Protein AF-X0W7V1-F1 (afdb_monomer)

Nearest PDB structures (foldseek):
  3eby-assembly1_A  TM=4.856E-01  e=2.660E+00  Novosphingobium aromaticivorans DSM 12444
  7q05-assembly1_A  TM=5.859E-01  e=5.271E+00  Comamonas sp.
  5zbe-assembly1_A  TM=2.597E-01  e=1.746E+00  Microcystis aeruginosa FACHB-905 = DIANCHI905
  6p7l-assembly1_D  TM=3.327E-01  e=5.271E+00  Streptomyces sp. CM020
  2qux-assembly5_M  TM=3.040E-01  e=5.001E+00  Pseudomonas phage PP7

Secondary structure (DSSP, 8-state):
-HHHHHHHHHTTEEEES--TTEEEEEEEETTEEEEEEEESS-EEEEEEE---HHHHTT--SS----TTPPP--S---TT-EEEEEETTTTEEEEEEHHHHHH-EEEEE-TTEEEEEEEEPPPSEEEEE-SSEEEEEETTEEEEEEE-S-BPPSTTS-GGG-B-SEEEEEB-TTS-B---BS-SS-TT-BSB--PPSSEEETTEEE-SS-GGGTSEEEEEEEEEEEE-BSS--EEEEEEEEEES--TTS-EEEEEEEEEEE-

Structure (mmCIF, N/CA/C/O backbone):
data_AF-X0W7V1-F1
#
_entry.id   AF-X0W7V1-F1
#
loop_
_atom_site.group_PDB
_atom_site.id
_atom_site.type_symbol
_atom_site.label_atom_id
_atom_site.label_alt_id
_atom_site.label_comp_id
_atom_site.label_asym_id
_atom_site.label_entity_id
_atom_site.label_seq_id
_atom_site.pdbx_PDB_ins_code
_atom_site.Cartn_x
_atom_site.Cartn_y
_atom_site.Cartn_z
_atom_site.occupancy
_atom_site.B_iso_or_equiv
_atom_site.auth_seq_id
_atom_site.auth_comp_id
_atom_site.auth_asym_id
_atom_site.auth_atom_id
_atom_site.pdbx_PDB_model_num
ATOM 1 N N . THR A 1 1 ? -15.758 -23.837 15.122 1.00 75.94 1 THR A N 1
ATOM 2 C CA . THR A 1 1 ? -16.402 -22.965 14.111 1.00 75.94 1 THR A CA 1
ATOM 3 C C . THR A 1 1 ? -16.959 -21.674 14.701 1.00 75.94 1 THR A C 1
ATOM 5 O O . THR A 1 1 ? -16.535 -20.612 14.265 1.00 75.94 1 THR A O 1
ATOM 8 N N . THR A 1 2 ? -17.810 -21.720 15.736 1.00 86.62 2 THR A N 1
ATOM 9 C CA . THR A 1 2 ? -18.456 -20.527 16.335 1.00 86.62 2 THR A CA 1
ATOM 10 C C . THR A 1 2 ? -17.482 -19.458 16.831 1.00 86.62 2 THR A C 1
ATOM 12 O O . THR A 1 2 ? -17.639 -18.294 16.484 1.00 86.62 2 THR A O 1
ATOM 15 N N . ILE A 1 3 ? -16.424 -19.834 17.562 1.00 85.38 3 ILE A N 1
ATOM 16 C CA . ILE A 1 3 ? -15.425 -18.870 18.067 1.00 85.38 3 ILE A CA 1
ATOM 17 C C . ILE A 1 3 ? -14.798 -18.070 16.916 1.00 85.38 3 ILE A C 1
ATOM 19 O O . ILE A 1 3 ? -14.654 -16.855 17.007 1.00 85.38 3 ILE A O 1
ATOM 23 N N . MET A 1 4 ? -14.473 -18.735 15.805 1.00 85.62 4 MET A N 1
ATOM 24 C CA . MET A 1 4 ? -13.833 -18.094 14.654 1.00 85.62 4 MET A CA 1
ATOM 25 C C . MET A 1 4 ? -14.789 -17.170 13.908 1.00 85.62 4 MET A C 1
ATOM 27 O O . MET A 1 4 ? -14.389 -16.091 13.480 1.00 85.62 4 MET A O 1
ATOM 31 N N . TYR A 1 5 ? -16.064 -17.552 13.826 1.00 88.06 5 TYR A N 1
ATOM 32 C CA . TYR A 1 5 ? -17.112 -16.683 13.305 1.00 88.06 5 TYR A CA 1
ATOM 33 C C . TYR A 1 5 ? -17.293 -15.432 14.175 1.00 88.06 5 TYR A C 1
ATOM 35 O O . TYR A 1 5 ? -17.316 -14.324 13.644 1.00 88.06 5 TYR A O 1
ATOM 43 N N . CYS A 1 6 ? -17.336 -15.579 15.503 1.00 89.00 6 CYS A N 1
ATOM 44 C CA . CYS A 1 6 ? -17.421 -14.441 16.419 1.00 89.00 6 CYS A CA 1
ATOM 45 C C . CYS A 1 6 ? -16.217 -13.504 16.259 1.00 89.00 6 CYS A C 1
ATOM 47 O O . CYS A 1 6 ? -16.402 -12.307 16.064 1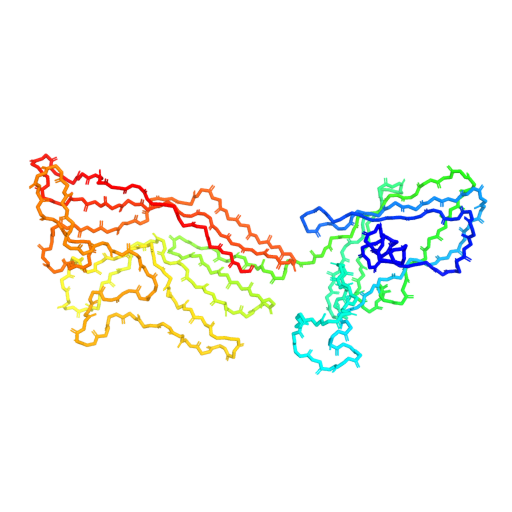.00 89.00 6 CYS A O 1
ATOM 49 N N . LEU A 1 7 ? -14.992 -14.040 16.243 1.00 88.00 7 LEU A N 1
ATOM 50 C CA . LEU A 1 7 ? -13.778 -13.242 16.032 1.00 88.00 7 LEU A CA 1
ATOM 51 C C . LEU A 1 7 ? -13.764 -12.539 14.669 1.00 88.00 7 LEU A C 1
ATOM 53 O O . LEU A 1 7 ? -13.326 -11.394 14.561 1.00 88.00 7 LEU A O 1
ATOM 57 N N . TRP A 1 8 ? -14.275 -13.195 13.625 1.00 89.44 8 TRP A N 1
ATOM 58 C CA . TRP A 1 8 ? -14.434 -12.579 12.311 1.00 89.44 8 TRP A CA 1
ATOM 59 C C . TRP A 1 8 ? -15.429 -11.414 12.331 1.00 89.44 8 TRP A C 1
ATOM 61 O O . TRP A 1 8 ? -15.158 -10.385 11.712 1.00 89.44 8 TRP A O 1
ATOM 71 N N . LYS A 1 9 ? -16.550 -11.552 13.050 1.00 94.75 9 LYS A N 1
ATOM 72 C CA . LYS A 1 9 ? -17.590 -10.516 13.171 1.00 94.75 9 LYS A CA 1
ATOM 73 C C . LYS A 1 9 ? -17.211 -9.363 14.094 1.00 94.75 9 LYS A C 1
ATOM 75 O O . LYS A 1 9 ? -17.794 -8.292 13.965 1.00 94.75 9 LYS A O 1
ATOM 80 N N . THR A 1 10 ? -16.236 -9.543 14.980 1.00 94.62 10 THR A N 1
ATOM 81 C CA . THR A 1 10 ? -15.731 -8.466 15.843 1.00 94.62 10 THR A CA 1
ATOM 82 C C . THR A 1 10 ? -14.423 -7.859 15.342 1.00 94.62 10 THR A C 1
ATOM 84 O O . THR A 1 10 ? -14.026 -6.802 15.817 1.00 94.62 10 THR A O 1
ATOM 87 N N . LYS A 1 11 ? -13.740 -8.482 14.373 1.00 94.44 11 LYS A N 1
ATOM 88 C CA . LYS A 1 11 ? -12.510 -7.959 13.751 1.00 94.44 11 LYS A CA 1
ATOM 89 C C . LYS A 1 11 ? -11.434 -7.543 14.760 1.00 94.44 11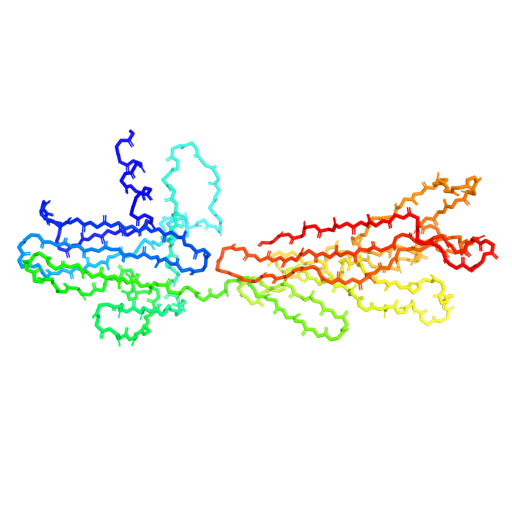 LYS A C 1
ATOM 91 O O . LYS A 1 11 ? -10.725 -6.577 14.530 1.00 94.44 11 LYS A O 1
ATOM 96 N N . GLY A 1 12 ? -11.274 -8.284 15.855 1.00 93.06 12 GLY A N 1
ATOM 97 C CA . GLY A 1 12 ? -10.253 -7.968 16.862 1.00 93.06 12 GLY A CA 1
ATOM 98 C C . GLY A 1 12 ? -10.693 -6.933 17.899 1.00 93.06 12 GLY A C 1
ATOM 99 O O . GLY A 1 12 ? -9.848 -6.318 18.539 1.00 93.06 12 GLY A O 1
ATOM 100 N N . ILE A 1 13 ? -11.999 -6.741 18.107 1.00 96.19 13 ILE A N 1
ATOM 101 C CA . ILE A 1 13 ? -12.505 -6.044 19.298 1.00 96.19 13 ILE A CA 1
ATOM 102 C C . ILE A 1 13 ? -13.188 -7.013 20.265 1.00 96.19 13 ILE A C 1
ATOM 104 O O . ILE A 1 13 ? -13.744 -8.043 19.874 1.00 96.19 13 ILE A O 1
ATOM 108 N N . SER A 1 14 ? -13.170 -6.654 21.543 1.00 96.00 14 SER A N 1
ATOM 109 C CA . SER A 1 14 ? -13.919 -7.312 22.615 1.00 96.00 14 SER A CA 1
ATOM 110 C C . SER A 1 14 ? -14.508 -6.272 23.567 1.00 96.00 14 SER A C 1
ATOM 112 O O . SER A 1 14 ? -14.119 -5.106 23.521 1.00 96.00 14 SER A O 1
ATOM 114 N N . ILE A 1 15 ? -15.441 -6.676 24.431 1.00 97.19 15 ILE A N 1
ATOM 115 C CA . ILE A 1 15 ? -16.058 -5.780 25.418 1.00 97.19 15 ILE A CA 1
ATOM 116 C C . ILE A 1 15 ? -15.866 -6.265 26.857 1.00 97.19 15 ILE A C 1
ATOM 118 O O . ILE A 1 15 ? -15.765 -7.473 27.117 1.00 97.19 15 ILE A O 1
ATOM 122 N N . ARG A 1 16 ? -15.829 -5.319 27.804 1.00 97.12 16 ARG A N 1
ATOM 123 C CA . ARG A 1 16 ? -15.765 -5.582 29.253 1.00 97.12 16 ARG A CA 1
ATOM 124 C C . ARG A 1 16 ? -16.585 -4.555 30.064 1.00 97.12 16 ARG A C 1
ATOM 126 O O . ARG A 1 16 ? -16.354 -3.366 29.872 1.00 97.12 16 ARG A O 1
ATOM 133 N N . PRO A 1 17 ? -17.467 -4.969 30.998 1.00 96.81 17 PRO A N 1
ATOM 134 C CA . PRO A 1 17 ? -17.895 -6.348 31.226 1.00 96.81 17 PRO A CA 1
ATOM 135 C C . PRO A 1 17 ? -18.707 -6.867 30.033 1.00 96.81 17 PRO A C 1
ATOM 137 O O . PRO A 1 17 ? -19.407 -6.101 29.370 1.00 96.81 17 PRO A O 1
ATOM 140 N N . TRP A 1 18 ? -18.590 -8.165 29.750 1.00 93.94 18 TRP A N 1
ATOM 141 C CA . TRP A 1 18 ? -19.502 -8.814 28.812 1.00 93.94 18 TRP A CA 1
ATOM 142 C C . TRP A 1 18 ? -2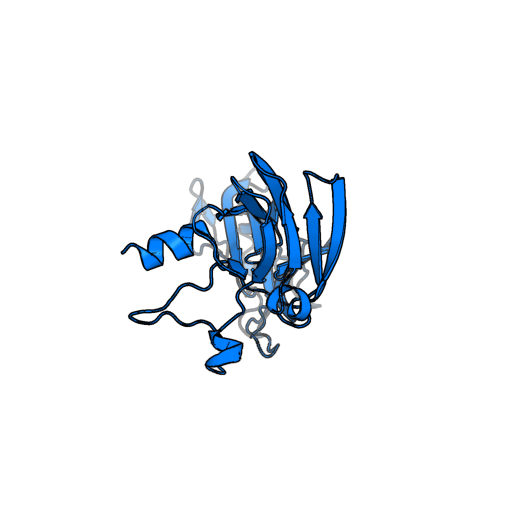0.872 -8.969 29.477 1.00 93.94 18 TRP A C 1
ATOM 144 O O . TRP A 1 18 ? -20.946 -9.248 30.674 1.00 93.94 18 TRP A O 1
ATOM 154 N N . ARG A 1 19 ? -21.939 -8.769 28.706 1.00 95.94 19 ARG A N 1
ATOM 155 C CA . ARG A 1 19 ? -23.322 -8.965 29.141 1.00 95.94 19 ARG A CA 1
ATOM 156 C C . ARG A 1 19 ? -24.132 -9.455 27.943 1.00 95.94 19 ARG A C 1
ATOM 158 O O . ARG A 1 19 ? -23.874 -9.014 26.826 1.00 95.94 19 ARG A O 1
ATOM 165 N N . GLU A 1 20 ? -25.070 -10.363 28.181 1.00 95.94 20 GLU A N 1
ATOM 166 C CA . GLU A 1 20 ? -25.815 -11.079 27.132 1.00 95.94 20 GLU A CA 1
ATOM 167 C C . GLU A 1 20 ? -26.617 -10.168 26.189 1.00 95.94 20 GLU A C 1
ATOM 169 O O . GLU A 1 20 ? -26.732 -10.466 25.007 1.00 95.94 20 GLU A O 1
ATOM 174 N N . ASP A 1 21 ? -27.109 -9.032 26.689 1.00 96.31 21 ASP A N 1
ATOM 175 C CA . ASP A 1 21 ? -27.902 -8.058 25.933 1.00 96.31 21 ASP A CA 1
ATOM 176 C C . ASP A 1 21 ? -27.047 -7.003 25.219 1.00 96.31 21 ASP A C 1
ATOM 178 O O . ASP A 1 21 ? -27.596 -6.036 24.703 1.00 96.31 21 ASP A O 1
ATOM 182 N N . VAL A 1 22 ? -25.713 -7.130 25.220 1.00 96.94 22 VAL A N 1
ATOM 183 C CA . VAL A 1 22 ? -24.819 -6.205 24.506 1.00 96.94 22 VAL A CA 1
ATOM 184 C C . VAL A 1 22 ? -24.363 -6.848 23.205 1.00 96.94 22 VAL A C 1
ATOM 186 O O . VAL A 1 22 ? -23.517 -7.746 23.190 1.00 96.94 22 VAL A O 1
ATOM 189 N N . ILE A 1 23 ? -24.891 -6.342 22.095 1.00 96.50 23 ILE A N 1
ATOM 190 C CA . ILE A 1 23 ? -24.562 -6.804 20.749 1.00 96.50 23 ILE A CA 1
ATOM 191 C C . ILE A 1 23 ? -23.543 -5.844 20.153 1.00 96.50 23 ILE A C 1
ATOM 193 O O . ILE A 1 23 ? -23.721 -4.627 20.173 1.00 96.50 23 ILE A O 1
ATOM 197 N N . PHE A 1 24 ? -22.456 -6.387 19.612 1.00 97.06 24 PHE A N 1
ATOM 198 C CA . PHE A 1 24 ? -21.414 -5.595 18.976 1.00 97.06 24 PHE A CA 1
ATOM 199 C C . PHE A 1 24 ? -20.792 -6.336 17.801 1.00 97.06 24 PHE A C 1
ATOM 201 O O . PHE A 1 24 ? -20.774 -7.566 17.743 1.00 97.06 24 PHE A O 1
ATOM 208 N N . GLY A 1 25 ? -20.244 -5.571 16.870 1.00 97.50 25 GLY A N 1
ATOM 209 C CA . GLY A 1 25 ? -19.544 -6.104 15.716 1.00 97.50 25 GLY A CA 1
ATOM 210 C C . GLY A 1 25 ? -18.730 -5.030 15.020 1.00 97.50 25 GLY A C 1
ATOM 211 O O . GLY A 1 25 ? -18.855 -3.837 15.308 1.00 97.50 25 GLY A O 1
ATOM 212 N N . ALA A 1 26 ? -17.880 -5.463 14.099 1.00 97.44 26 ALA A N 1
ATOM 213 C CA . ALA A 1 26 ? -17.067 -4.561 13.315 1.00 97.44 26 ALA A CA 1
ATOM 214 C C . ALA A 1 26 ? -16.829 -5.070 11.894 1.00 97.44 26 ALA A C 1
ATOM 216 O O . ALA A 1 26 ? -16.821 -6.270 11.614 1.00 97.44 26 ALA A O 1
ATOM 217 N N . VAL A 1 27 ? -16.596 -4.129 10.985 1.00 95.56 27 VAL A N 1
ATOM 218 C CA . VAL A 1 27 ? -16.194 -4.392 9.606 1.00 95.56 27 VAL A CA 1
ATOM 219 C C . VAL A 1 27 ? -15.050 -3.462 9.227 1.00 95.56 27 VAL A C 1
ATOM 221 O O . VAL A 1 27 ? -15.081 -2.267 9.511 1.00 95.56 27 VAL A O 1
ATOM 224 N N . GLN A 1 28 ? -14.031 -4.016 8.578 1.00 89.62 28 GLN A N 1
ATOM 225 C CA . GLN A 1 28 ? -12.941 -3.230 8.014 1.00 89.62 28 GLN A CA 1
ATOM 226 C C . GLN A 1 28 ? -13.341 -2.776 6.609 1.00 89.62 28 GLN A C 1
ATOM 228 O O . GLN A 1 28 ? -13.654 -3.616 5.765 1.00 89.62 28 GLN A O 1
ATOM 233 N N . GLN A 1 29 ? -13.304 -1.470 6.345 1.00 85.75 29 GLN A N 1
ATOM 234 C CA . GLN A 1 29 ? -13.424 -0.919 4.997 1.00 85.75 29 GLN A CA 1
ATOM 235 C C . GLN A 1 29 ? -12.235 -0.000 4.725 1.00 85.75 29 GLN A C 1
ATOM 237 O O . GLN A 1 29 ? -12.141 1.083 5.297 1.00 85.75 29 GLN A O 1
ATOM 242 N N . GLY A 1 30 ? -11.330 -0.437 3.846 1.00 77.25 30 GLY A N 1
ATOM 243 C CA . GLY A 1 30 ? -10.097 0.298 3.572 1.00 77.25 30 GLY A CA 1
ATOM 244 C C . GLY A 1 30 ? -9.281 0.500 4.849 1.00 77.25 30 GLY A C 1
ATOM 245 O O . GLY A 1 30 ? -8.915 -0.468 5.516 1.00 77.25 30 GLY A O 1
ATOM 246 N N . ASP A 1 31 ? -9.031 1.756 5.201 1.00 75.69 31 ASP A N 1
ATOM 247 C CA . ASP A 1 31 ? -8.262 2.173 6.375 1.00 75.69 31 ASP A CA 1
ATOM 248 C C . ASP A 1 31 ? -9.079 2.324 7.668 1.00 75.69 31 ASP A C 1
ATOM 250 O O . ASP A 1 31 ? -8.524 2.585 8.739 1.00 75.69 31 ASP A O 1
ATOM 254 N N . THR A 1 32 ? -10.393 2.139 7.571 1.00 89.12 32 THR A N 1
ATOM 255 C CA . THR A 1 32 ? -11.330 2.456 8.638 1.00 89.12 32 THR A CA 1
ATOM 256 C C . THR A 1 32 ? -11.973 1.184 9.178 1.00 89.12 32 THR A C 1
ATOM 258 O O . THR A 1 32 ? -12.656 0.454 8.452 1.00 89.12 32 THR A O 1
ATOM 261 N N . LEU A 1 33 ? -11.803 0.937 10.477 1.00 94.94 33 LEU A N 1
ATOM 262 C CA . LEU A 1 33 ? -12.593 -0.061 11.190 1.00 94.94 33 LEU A CA 1
ATOM 263 C C . LEU A 1 33 ? -13.910 0.583 11.626 1.00 94.94 33 LEU A C 1
ATOM 265 O O . LEU A 1 33 ? -13.921 1.510 12.437 1.00 94.94 33 LEU A O 1
ATOM 269 N N . LYS A 1 34 ? -15.023 0.090 11.089 1.00 97.44 34 LYS A N 1
ATOM 270 C CA . LYS A 1 34 ? -16.369 0.513 11.479 1.00 97.44 34 LYS A CA 1
ATOM 271 C C . LYS A 1 34 ? -16.881 -0.412 12.564 1.00 97.44 34 LYS A C 1
ATOM 273 O O . LYS A 1 34 ? -16.861 -1.624 12.375 1.00 97.44 34 LYS A O 1
ATOM 278 N N . ILE A 1 35 ? -17.353 0.152 13.664 1.00 98.12 35 ILE A N 1
ATOM 279 C CA . ILE A 1 35 ? -17.837 -0.580 14.831 1.00 98.12 35 ILE A CA 1
ATOM 280 C C . ILE A 1 35 ? -19.282 -0.166 15.092 1.00 98.12 35 ILE A C 1
ATOM 282 O O . ILE A 1 35 ? -19.601 1.024 15.062 1.00 98.12 35 ILE A O 1
ATOM 286 N N . ALA A 1 36 ? -20.130 -1.145 15.382 1.00 97.69 36 ALA A N 1
ATOM 287 C CA . ALA A 1 36 ? -21.462 -0.930 15.929 1.00 97.69 36 ALA A CA 1
ATOM 288 C C . ALA A 1 36 ? -21.566 -1.651 17.274 1.00 97.69 36 ALA A C 1
ATOM 290 O O . ALA A 1 36 ? -21.075 -2.775 17.419 1.00 97.69 36 ALA A O 1
ATOM 291 N N . ILE A 1 37 ? -22.179 -0.995 18.255 1.00 97.75 37 ILE A N 1
ATOM 292 C CA . ILE A 1 37 ? -22.493 -1.581 19.558 1.00 97.75 37 ILE A CA 1
ATOM 293 C C . ILE A 1 37 ? -23.840 -1.054 20.049 1.00 97.75 37 ILE A C 1
ATOM 295 O O . ILE A 1 37 ? -24.098 0.147 19.979 1.00 97.75 37 ILE A O 1
ATOM 299 N N . ALA A 1 38 ? -24.684 -1.943 20.554 1.00 97.50 38 ALA A N 1
ATOM 300 C CA . ALA A 1 38 ? -25.996 -1.628 21.102 1.00 97.50 38 ALA A CA 1
ATOM 301 C C . ALA A 1 38 ? -26.273 -2.480 22.345 1.00 97.50 38 ALA A C 1
ATOM 303 O O . ALA A 1 38 ? -25.621 -3.508 22.557 1.00 97.50 38 ALA A O 1
ATOM 304 N N . ALA A 1 39 ? -27.219 -2.040 23.174 1.00 97.19 39 ALA A N 1
ATOM 305 C CA . ALA A 1 39 ? -27.663 -2.805 24.331 1.00 97.19 39 ALA A CA 1
ATOM 306 C C . ALA A 1 39 ? -29.151 -2.598 24.632 1.00 97.19 39 ALA A C 1
ATOM 308 O O . ALA A 1 39 ? -29.641 -1.468 24.569 1.00 97.19 39 ALA A O 1
ATOM 309 N N . ASP A 1 40 ? -29.849 -3.662 25.034 1.00 97.12 40 ASP A N 1
ATOM 310 C CA . ASP A 1 40 ? -31.271 -3.573 25.403 1.00 97.12 40 ASP A CA 1
ATOM 311 C C . ASP A 1 40 ? -31.468 -2.863 26.745 1.00 97.12 40 ASP A C 1
ATOM 313 O O . ASP A 1 40 ? -32.453 -2.157 26.950 1.00 97.12 40 ASP A O 1
ATOM 317 N N . ARG A 1 41 ? -30.508 -2.999 27.668 1.00 96.81 41 ARG A N 1
ATOM 318 C CA . ARG A 1 41 ? -30.495 -2.306 28.965 1.00 96.81 41 ARG A CA 1
ATOM 319 C C . ARG A 1 41 ? -29.350 -1.305 29.028 1.00 96.81 41 ARG A C 1
ATOM 321 O O . ARG A 1 41 ? -28.334 -1.456 28.350 1.00 96.81 41 ARG A O 1
ATOM 328 N N . LYS A 1 42 ? -29.436 -0.338 29.951 1.00 97.50 42 LYS A N 1
ATOM 329 C CA . LYS A 1 42 ? -28.341 0.609 30.220 1.00 97.50 42 LYS A CA 1
ATOM 330 C C . LYS A 1 42 ? -27.027 -0.147 30.428 1.00 97.50 42 LYS A C 1
ATOM 332 O O . LYS A 1 42 ? -26.970 -1.068 31.246 1.00 97.50 42 LYS A O 1
ATOM 337 N N . TRP A 1 43 ? -25.980 0.223 29.700 1.00 97.81 43 TRP A N 1
ATOM 338 C CA . TRP A 1 43 ? -24.671 -0.422 29.793 1.00 97.81 43 TRP A CA 1
ATOM 339 C C . TRP A 1 43 ? -23.564 0.618 29.881 1.00 97.81 43 TRP A C 1
ATOM 341 O O . TRP A 1 43 ? -23.578 1.619 29.171 1.00 97.81 43 TRP A O 1
ATOM 351 N N . LYS A 1 44 ? -22.591 0.361 30.752 1.00 97.81 44 LYS A N 1
ATOM 352 C CA . LYS A 1 44 ? -21.344 1.113 30.836 1.00 97.81 44 LYS A CA 1
ATOM 353 C C . LYS A 1 44 ? -20.206 0.113 30.865 1.00 97.81 44 LYS A C 1
ATOM 355 O O . LYS A 1 44 ? -20.116 -0.702 31.781 1.00 97.81 44 LYS A O 1
ATOM 360 N N . GLY A 1 45 ? -19.339 0.184 29.873 1.00 97.44 45 GLY A N 1
ATOM 361 C CA . GLY A 1 45 ? -18.198 -0.709 29.777 1.00 97.44 45 GLY A CA 1
ATOM 362 C C . GLY A 1 45 ? -17.164 -0.184 28.808 1.00 97.44 45 GLY A C 1
ATOM 363 O O . GLY A 1 45 ? -17.160 0.996 28.465 1.00 97.44 45 GLY A O 1
ATOM 364 N N . LYS A 1 46 ? -16.252 -1.057 28.400 1.00 98.25 46 LYS A N 1
ATOM 365 C CA . LYS A 1 46 ? -15.146 -0.737 27.511 1.00 98.25 46 LYS A CA 1
ATOM 366 C C . LYS A 1 46 ? -15.194 -1.574 26.248 1.00 98.25 46 LYS A C 1
ATOM 368 O O . LYS A 1 46 ? -15.449 -2.772 26.338 1.00 98.25 46 LYS A O 1
ATOM 373 N N . ILE A 1 47 ? -14.862 -0.961 25.115 1.00 97.94 47 ILE A N 1
ATOM 374 C CA . ILE A 1 47 ? -14.423 -1.676 23.909 1.00 97.94 47 ILE A CA 1
ATOM 375 C C . ILE A 1 47 ? -12.900 -1.762 23.958 1.00 97.94 47 ILE A C 1
ATOM 377 O O . ILE A 1 47 ? -12.233 -0.739 24.097 1.00 97.94 47 ILE A O 1
ATOM 381 N N . ILE A 1 48 ? -12.358 -2.970 23.860 1.00 97.75 48 ILE A N 1
ATOM 382 C CA . ILE A 1 48 ? -10.931 -3.288 23.936 1.00 97.75 48 ILE A CA 1
ATOM 383 C C . ILE A 1 48 ? -10.467 -3.791 22.573 1.00 97.75 48 ILE A C 1
ATOM 385 O O . ILE A 1 48 ? -11.090 -4.691 22.006 1.00 97.75 48 ILE A O 1
ATOM 389 N N . PHE A 1 49 ? -9.366 -3.232 22.079 1.00 96.31 49 PHE A N 1
ATOM 390 C CA . PHE A 1 49 ? -8.775 -3.582 20.790 1.00 96.31 49 PHE A CA 1
ATOM 391 C C . PHE A 1 49 ? -7.659 -4.615 20.953 1.00 96.31 49 PHE A C 1
ATOM 393 O O . PHE A 1 49 ? -6.860 -4.529 21.888 1.00 96.31 49 PHE A O 1
ATOM 400 N N . ASP A 1 50 ? -7.603 -5.572 20.030 1.00 94.25 50 ASP A N 1
ATOM 401 C CA . ASP A 1 50 ? -6.541 -6.571 19.960 1.00 94.25 50 ASP A CA 1
ATOM 402 C C . ASP A 1 50 ? -5.202 -5.916 19.597 1.00 94.25 50 ASP A C 1
ATOM 404 O O . ASP A 1 50 ? -5.127 -4.818 19.035 1.00 94.25 50 ASP A O 1
ATOM 408 N N . THR A 1 51 ? -4.119 -6.603 19.922 1.00 93.38 51 THR A N 1
ATOM 409 C CA . THR A 1 51 ? -2.748 -6.181 19.629 1.00 93.38 51 THR A CA 1
ATOM 410 C C . THR A 1 51 ? -2.106 -7.143 18.644 1.00 93.38 51 THR A C 1
ATOM 412 O O . THR A 1 51 ? -2.606 -8.252 18.485 1.00 93.38 51 THR A O 1
ATOM 415 N N . PRO A 1 52 ? -0.995 -6.774 17.986 1.00 91.94 52 PRO A N 1
ATOM 416 C CA . PRO A 1 52 ? -0.233 -7.729 17.192 1.00 91.94 52 PRO A CA 1
ATOM 417 C C . PRO A 1 52 ? 0.386 -8.786 18.121 1.00 91.94 52 PRO A C 1
ATOM 419 O O . PRO A 1 52 ? 1.511 -8.618 18.593 1.00 91.94 52 PRO A O 1
ATOM 422 N N . ARG A 1 53 ? -0.366 -9.843 18.450 1.00 90.75 53 ARG A N 1
ATOM 423 C CA . ARG A 1 53 ? -0.010 -10.886 19.430 1.00 90.75 53 ARG A CA 1
ATOM 424 C C . ARG A 1 53 ? 1.260 -11.620 19.025 1.00 90.75 53 ARG A C 1
ATOM 426 O O . ARG A 1 53 ? 2.031 -11.998 19.907 1.00 90.75 53 ARG A O 1
ATOM 433 N N . HIS A 1 54 ? 1.523 -11.757 17.724 1.00 89.19 54 HIS A N 1
ATOM 434 C CA . HIS A 1 54 ? 2.801 -12.250 17.213 1.00 89.19 54 HIS A CA 1
ATOM 435 C C . HIS A 1 54 ? 3.980 -11.443 17.781 1.00 89.19 54 HIS A C 1
ATOM 437 O O . HIS A 1 54 ? 4.946 -12.030 18.254 1.00 89.19 54 HIS A O 1
ATOM 443 N N . LYS A 1 55 ? 3.871 -10.112 17.850 1.00 89.25 55 LYS A N 1
ATOM 444 C CA . LYS A 1 55 ? 4.882 -9.244 18.468 1.00 89.25 55 LYS A CA 1
ATOM 445 C C . LYS A 1 55 ? 4.776 -9.217 19.987 1.00 89.25 55 LYS A C 1
ATOM 447 O O . LYS A 1 55 ? 5.789 -9.344 20.658 1.00 89.25 55 LYS A O 1
ATOM 452 N N . THR A 1 56 ? 3.577 -9.042 20.543 1.00 88.31 56 THR A N 1
ATOM 453 C CA . THR A 1 56 ? 3.420 -8.743 21.979 1.00 88.31 56 THR A CA 1
ATOM 454 C C . THR A 1 56 ? 3.495 -9.959 22.890 1.00 88.31 56 THR A C 1
ATOM 456 O O . THR A 1 56 ? 3.907 -9.822 24.035 1.00 88.31 56 THR A O 1
ATOM 459 N N . ASN A 1 57 ? 3.048 -11.123 22.420 1.00 89.31 57 ASN A N 1
ATOM 460 C CA . ASN A 1 57 ? 2.971 -12.338 23.231 1.00 89.31 57 ASN A CA 1
ATOM 461 C C . ASN A 1 57 ? 4.031 -13.352 22.799 1.00 89.31 57 ASN A C 1
ATOM 463 O O . ASN A 1 57 ? 4.548 -14.086 23.631 1.00 89.31 57 ASN A O 1
ATOM 467 N N . MET A 1 58 ? 4.327 -13.405 21.498 1.00 87.25 58 MET A N 1
ATOM 468 C CA . MET A 1 58 ? 5.208 -14.419 20.913 1.00 87.25 58 MET A CA 1
ATOM 469 C C . MET A 1 58 ? 6.598 -13.875 20.556 1.00 87.25 58 MET A C 1
ATOM 471 O O . MET A 1 58 ? 7.468 -14.665 20.208 1.00 87.25 58 MET A O 1
ATOM 475 N N . ASN A 1 59 ? 6.820 -12.557 20.643 1.00 87.38 59 ASN A N 1
ATOM 476 C CA . ASN A 1 59 ? 8.087 -11.888 20.317 1.00 87.38 59 ASN A CA 1
ATOM 477 C C . ASN A 1 59 ? 8.623 -12.202 18.904 1.00 87.38 59 ASN A C 1
ATOM 479 O O . ASN A 1 59 ? 9.828 -12.256 18.672 1.00 87.38 59 ASN A O 1
ATOM 483 N N . MET A 1 60 ? 7.717 -12.398 17.947 1.00 81.69 60 MET A N 1
ATOM 484 C CA . MET A 1 60 ? 8.025 -12.657 16.545 1.00 81.69 60 MET A CA 1
ATOM 485 C C . MET A 1 60 ? 8.031 -11.355 15.730 1.00 81.69 60 MET A C 1
ATOM 487 O O . MET A 1 60 ? 7.155 -10.508 15.928 1.00 81.69 60 MET A O 1
ATOM 491 N N . PRO A 1 61 ? 8.965 -11.176 14.775 1.00 76.50 61 PRO A N 1
ATOM 492 C CA . PRO A 1 61 ? 9.033 -9.958 13.969 1.00 76.50 61 PRO A CA 1
ATOM 493 C C . PRO A 1 61 ? 7.890 -9.834 12.947 1.00 76.50 61 PRO A C 1
ATOM 495 O O . PRO A 1 61 ? 7.522 -8.709 12.600 1.00 76.50 61 PRO A O 1
ATOM 498 N N . LEU A 1 62 ? 7.314 -10.955 12.492 1.00 78.19 62 LEU A N 1
ATOM 499 C CA . LEU A 1 62 ? 6.219 -11.019 11.516 1.00 78.19 62 LEU A CA 1
ATOM 500 C C . LEU A 1 62 ? 5.144 -12.027 11.956 1.00 78.19 62 LEU A C 1
ATOM 502 O O . LEU A 1 62 ? 5.419 -12.935 12.743 1.00 78.19 62 LEU A O 1
ATOM 506 N N . ASP A 1 63 ? 3.919 -11.874 11.445 1.00 81.00 63 ASP A N 1
ATOM 507 C CA . ASP A 1 63 ? 2.838 -12.841 11.664 1.00 81.00 63 ASP A CA 1
ATOM 508 C C . ASP A 1 63 ? 2.864 -13.932 10.584 1.00 81.00 63 ASP A C 1
ATOM 510 O O . ASP A 1 63 ? 2.256 -13.802 9.521 1.00 81.00 63 ASP A O 1
ATOM 514 N N . TRP A 1 64 ? 3.629 -14.998 10.828 1.00 78.31 64 TRP A N 1
ATOM 515 C CA . TRP A 1 64 ? 3.740 -16.110 9.883 1.00 78.31 64 TRP A CA 1
ATOM 516 C C . TRP A 1 64 ? 2.519 -17.046 9.921 1.00 78.31 64 TRP A C 1
ATOM 518 O O . TRP A 1 64 ? 2.015 -17.334 11.018 1.00 78.31 64 TRP A O 1
ATOM 528 N N . PRO A 1 65 ? 2.090 -17.585 8.756 1.00 75.38 65 PRO A N 1
ATOM 529 C CA . PRO A 1 65 ? 1.030 -18.586 8.675 1.00 75.38 65 PRO A CA 1
ATOM 530 C C . PRO A 1 65 ? 1.348 -19.815 9.523 1.00 75.38 65 PRO A C 1
ATOM 532 O O . PRO A 1 65 ? 2.435 -20.386 9.415 1.00 75.38 65 PRO A O 1
ATOM 535 N N . ARG A 1 66 ? 0.397 -20.242 10.358 1.00 80.75 66 ARG A N 1
ATOM 536 C CA . ARG A 1 66 ? 0.556 -21.405 11.247 1.00 80.75 66 ARG A CA 1
ATOM 537 C C . ARG A 1 66 ? -0.716 -22.241 11.311 1.00 80.75 66 ARG A C 1
ATOM 539 O O . ARG A 1 66 ? -1.828 -21.713 11.269 1.00 80.75 66 ARG A O 1
ATOM 546 N N . ILE A 1 67 ? -0.548 -23.551 11.482 1.00 72.00 67 ILE A N 1
ATOM 547 C CA . ILE A 1 67 ? -1.663 -24.460 11.757 1.00 72.00 67 ILE A CA 1
ATOM 548 C C . ILE A 1 67 ? -2.295 -24.059 13.107 1.00 72.00 67 ILE A C 1
ATOM 550 O O . ILE A 1 67 ? -1.593 -23.937 14.107 1.00 72.00 67 ILE A O 1
ATOM 554 N N . ASN A 1 68 ? -3.604 -23.779 13.124 1.00 71.69 68 ASN A N 1
ATOM 555 C CA . ASN A 1 68 ? -4.373 -23.243 14.269 1.00 71.69 68 ASN A CA 1
ATOM 556 C C . ASN A 1 68 ? -4.130 -21.768 14.654 1.00 71.69 68 ASN A C 1
ATOM 558 O O . ASN A 1 68 ? -4.380 -21.371 15.795 1.00 71.69 68 ASN A O 1
ATOM 562 N N . GLN A 1 69 ? -3.680 -20.925 13.724 1.00 77.81 69 GLN A N 1
ATOM 563 C CA . GLN A 1 69 ? -3.557 -19.488 13.981 1.00 77.81 69 GLN A CA 1
ATOM 564 C C . GLN A 1 69 ? -4.923 -18.827 14.236 1.00 77.81 69 GLN A C 1
ATOM 566 O O . GLN A 1 69 ? -5.848 -18.936 13.430 1.00 77.81 69 GLN A O 1
ATOM 571 N N . PHE A 1 70 ? -5.028 -18.073 15.334 1.00 80.56 70 PHE A N 1
ATOM 572 C CA . PHE A 1 70 ? -6.117 -17.117 15.531 1.00 80.56 70 PHE A CA 1
ATOM 573 C C . PHE A 1 70 ? -5.816 -15.850 14.723 1.00 80.56 70 PHE A C 1
ATOM 575 O O . PHE A 1 70 ? -4.796 -15.211 14.995 1.00 80.56 70 PHE A O 1
ATOM 582 N N . PRO A 1 71 ? -6.673 -15.449 13.767 1.00 86.25 71 PRO A N 1
ATOM 583 C CA . PRO A 1 71 ? -6.376 -14.300 12.922 1.00 86.25 71 PRO A CA 1
ATOM 584 C C . PRO A 1 71 ? -6.259 -13.003 13.729 1.00 86.25 71 PRO A C 1
ATOM 586 O O . PRO A 1 71 ? -7.077 -12.721 14.611 1.00 86.25 71 PRO A O 1
ATOM 589 N N . GLU A 1 72 ? -5.249 -12.207 13.401 1.00 88.94 72 GLU A N 1
ATOM 590 C CA . GLU A 1 72 ? -5.087 -10.824 13.844 1.00 88.94 72 GLU A CA 1
ATOM 591 C C . GLU A 1 72 ? -5.786 -9.903 12.830 1.00 88.94 72 GLU A C 1
ATOM 593 O O . GLU A 1 72 ? -5.194 -9.469 11.849 1.00 88.94 72 GLU A O 1
ATOM 598 N N . TRP A 1 73 ? -7.092 -9.667 13.015 1.00 88.75 73 TRP A N 1
ATOM 599 C CA . TRP A 1 73 ? -7.921 -8.936 12.040 1.00 88.75 73 TRP A CA 1
ATOM 600 C C . TRP A 1 73 ? -7.614 -7.434 11.989 1.00 88.75 73 TRP A C 1
ATOM 602 O O . TRP A 1 73 ? -7.156 -6.923 10.972 1.00 88.75 73 TRP A O 1
ATOM 612 N N . PHE A 1 74 ? -7.908 -6.720 13.074 1.00 91.25 74 PHE A N 1
ATOM 613 C CA . PHE A 1 74 ? -7.498 -5.339 13.282 1.00 91.25 74 PHE A CA 1
ATOM 614 C C . PHE A 1 74 ? -6.763 -5.285 14.611 1.00 91.25 74 PHE A C 1
ATOM 616 O O . PHE A 1 74 ? -7.319 -5.630 15.653 1.00 91.25 74 PHE A O 1
ATOM 623 N N . THR A 1 75 ? -5.508 -4.854 14.564 1.00 92.00 75 THR A N 1
ATOM 624 C CA . THR A 1 75 ? -4.662 -4.759 15.750 1.00 92.00 75 THR A CA 1
ATOM 625 C C . THR A 1 75 ? -4.116 -3.357 15.908 1.00 92.00 75 THR A C 1
ATOM 627 O O . THR A 1 75 ? -3.652 -2.748 14.938 1.00 92.00 75 THR A O 1
ATOM 630 N N . VAL A 1 76 ? -4.102 -2.865 17.142 1.00 92.69 76 VAL A N 1
ATOM 631 C CA . VAL A 1 76 ? -3.521 -1.564 17.464 1.00 92.69 76 VAL A CA 1
ATOM 632 C C . VAL A 1 76 ? -2.046 -1.706 17.836 1.00 92.69 76 VAL A C 1
ATOM 634 O O . VAL A 1 76 ? -1.665 -2.559 18.636 1.00 92.69 76 VAL A O 1
ATOM 637 N N . GLN A 1 77 ? -1.193 -0.864 17.254 1.00 90.19 77 GLN A N 1
ATOM 638 C CA . GLN A 1 77 ? 0.224 -0.780 17.605 1.00 90.19 77 GLN A CA 1
ATOM 639 C C . GLN A 1 77 ? 0.405 0.260 18.711 1.00 90.19 77 GLN A C 1
ATOM 641 O O . GLN A 1 77 ? -0.078 1.383 18.576 1.00 90.19 77 GLN A O 1
ATOM 646 N N . SER A 1 78 ? 1.104 -0.102 19.791 1.00 90.00 78 SER A N 1
ATOM 647 C CA . SER A 1 78 ? 1.160 0.669 21.044 1.00 90.00 78 SER A CA 1
ATOM 648 C C . SER A 1 78 ? 1.445 2.163 20.864 1.00 90.00 78 SER A C 1
ATOM 650 O O . SER A 1 78 ? 0.751 2.982 21.466 1.00 90.00 78 SER A O 1
ATOM 652 N N . GLU A 1 79 ? 2.415 2.497 20.009 1.00 87.56 79 GLU A N 1
ATOM 653 C CA . GLU A 1 79 ? 2.929 3.861 19.822 1.00 87.56 79 GLU A CA 1
ATOM 654 C C . GLU A 1 79 ? 2.292 4.600 18.628 1.00 87.56 79 GLU A C 1
ATOM 656 O O . GLU A 1 79 ? 2.612 5.758 18.366 1.00 87.56 79 GLU A O 1
ATOM 661 N N . LYS A 1 80 ? 1.366 3.962 17.894 1.00 88.25 80 LYS A N 1
ATOM 662 C CA . LYS A 1 80 ? 0.618 4.619 16.810 1.00 88.25 80 LYS A CA 1
ATOM 663 C C . LYS A 1 80 ? -0.573 5.402 17.364 1.00 88.25 80 LYS A C 1
ATOM 665 O O . LYS A 1 80 ? -1.209 4.991 18.336 1.00 88.25 80 LYS A O 1
ATOM 670 N N . LEU A 1 81 ? -0.886 6.521 16.711 1.00 91.50 81 LEU A N 1
ATOM 671 C CA . LEU A 1 81 ? -2.056 7.353 16.995 1.00 91.50 81 LEU A CA 1
ATOM 672 C C . LEU A 1 81 ? -3.209 6.988 16.063 1.00 91.50 81 LEU A C 1
ATOM 674 O O . LEU A 1 81 ? -3.025 6.922 14.852 1.00 91.50 81 LEU A O 1
ATOM 678 N N . TYR A 1 82 ? -4.393 6.807 16.633 1.00 93.62 82 TYR A N 1
ATOM 679 C CA . TYR A 1 82 ? -5.628 6.436 15.951 1.00 93.62 82 TYR A CA 1
ATOM 680 C C . TYR A 1 82 ? -6.683 7.511 16.191 1.00 93.62 82 TYR A C 1
ATOM 682 O O . TYR A 1 82 ? -6.799 8.039 17.300 1.00 93.62 82 TYR A O 1
ATOM 690 N N . THR A 1 83 ? -7.485 7.821 15.175 1.00 95.38 83 THR A N 1
ATOM 691 C CA . THR A 1 83 ? -8.632 8.723 15.333 1.00 95.38 83 THR A CA 1
ATOM 692 C C . THR A 1 83 ? -9.903 7.908 15.503 1.00 95.38 83 THR A C 1
ATOM 694 O O . THR A 1 83 ? -10.276 7.149 14.613 1.00 95.38 83 THR A O 1
ATOM 697 N N . LEU A 1 84 ? -10.585 8.097 16.628 1.00 96.75 84 LEU A N 1
ATOM 698 C CA . LEU A 1 84 ? -11.942 7.627 16.852 1.00 96.75 84 LEU A CA 1
ATOM 699 C C . LEU A 1 84 ? -12.924 8.729 16.459 1.00 96.75 84 LEU A C 1
ATOM 701 O O . LEU A 1 84 ? -12.846 9.835 16.995 1.00 96.75 84 LEU A O 1
ATOM 705 N N . ARG A 1 85 ? -13.862 8.418 15.564 1.00 97.38 85 ARG A N 1
ATOM 706 C CA . ARG A 1 85 ? -15.039 9.251 15.283 1.00 97.38 85 ARG A CA 1
ATOM 707 C C . ARG A 1 85 ? -16.284 8.543 15.793 1.00 97.38 85 ARG A C 1
ATOM 709 O O . ARG A 1 85 ? -16.579 7.438 15.347 1.00 97.38 85 ARG A O 1
ATOM 716 N N . ASP A 1 86 ? -16.995 9.162 16.722 1.00 96.56 86 ASP A N 1
ATOM 717 C CA . ASP A 1 86 ? -18.304 8.716 17.187 1.00 96.56 86 ASP A CA 1
ATOM 718 C C . ASP A 1 86 ? -19.368 9.405 16.333 1.00 96.56 86 ASP A C 1
ATOM 720 O O . ASP A 1 86 ? -19.595 10.609 16.458 1.00 96.56 86 ASP A O 1
ATOM 724 N N . LEU A 1 87 ? -19.984 8.646 15.427 1.00 96.06 87 LEU A N 1
ATOM 725 C CA . LEU A 1 87 ? -20.990 9.168 14.502 1.00 96.06 87 LEU A CA 1
ATOM 726 C C . LEU A 1 87 ? -22.317 9.463 15.201 1.00 96.06 87 LEU A C 1
ATOM 728 O O . LEU A 1 87 ? -23.089 10.278 14.710 1.00 96.06 87 LEU A O 1
ATOM 732 N N . THR A 1 88 ? -22.581 8.815 16.336 1.00 92.00 88 THR A N 1
ATOM 733 C CA . THR A 1 88 ? -23.806 9.026 17.110 1.00 92.00 88 THR A CA 1
ATOM 734 C C . THR A 1 88 ? -23.715 10.315 17.925 1.00 92.00 88 THR A C 1
ATOM 736 O O . THR A 1 88 ? -24.697 11.041 18.028 1.00 92.00 88 THR A O 1
ATOM 739 N N . LEU A 1 89 ? -22.541 10.620 18.488 1.00 92.31 89 LEU A N 1
ATOM 740 C CA . LEU A 1 89 ? -22.305 11.863 19.238 1.00 92.31 89 LEU A CA 1
ATOM 741 C C . LEU A 1 89 ? -21.740 13.012 18.396 1.00 92.31 89 LEU A C 1
ATOM 743 O O . LEU A 1 89 ? -21.557 14.107 18.919 1.00 92.31 89 LEU A O 1
ATOM 747 N N . ASN A 1 90 ? -21.420 12.761 17.125 1.00 93.19 90 ASN A N 1
ATOM 748 C CA . ASN A 1 90 ? -20.700 13.691 16.256 1.00 93.19 90 ASN A CA 1
ATOM 749 C C . ASN A 1 90 ? -19.406 14.232 16.906 1.00 93.19 90 ASN A C 1
ATOM 751 O O . ASN A 1 90 ? -19.122 15.430 16.885 1.00 93.19 90 ASN A O 1
ATOM 755 N N . ALA A 1 91 ? -18.630 13.337 17.524 1.00 94.31 91 ALA A N 1
ATOM 756 C CA . ALA A 1 91 ? -17.437 13.680 18.294 1.00 94.31 91 ALA A CA 1
ATOM 757 C C . ALA A 1 91 ? -16.198 12.944 17.777 1.00 94.31 91 ALA A C 1
ATOM 759 O O . ALA A 1 91 ? -16.268 11.776 17.398 1.00 94.31 91 ALA A O 1
ATOM 760 N N . ASN A 1 92 ? -15.040 13.604 17.827 1.00 95.81 92 ASN A N 1
ATOM 761 C CA . ASN A 1 92 ? -13.764 13.035 17.398 1.00 95.81 92 ASN A CA 1
ATOM 762 C C . ASN A 1 92 ? -12.752 13.058 18.543 1.00 95.81 92 ASN A C 1
ATOM 764 O O . ASN A 1 92 ? -12.630 14.056 19.252 1.00 95.81 92 ASN A O 1
ATOM 768 N N . LYS A 1 93 ? -11.989 11.975 18.701 1.00 96.56 93 LYS A N 1
ATOM 769 C CA . LYS A 1 93 ? -10.930 11.876 19.709 1.00 96.56 93 LYS A CA 1
ATOM 770 C C . LYS A 1 93 ? -9.749 11.062 19.198 1.00 96.56 93 LYS A C 1
ATOM 772 O O . LYS A 1 93 ? -9.919 10.103 18.451 1.00 96.56 93 LYS A O 1
ATOM 777 N N . ILE A 1 94 ? -8.546 11.449 19.604 1.00 96.06 94 ILE A N 1
ATOM 778 C CA . ILE A 1 94 ? -7.309 10.746 19.259 1.00 96.06 94 ILE A CA 1
ATOM 779 C C . ILE A 1 94 ? -6.909 9.853 20.432 1.00 96.06 94 ILE A C 1
ATOM 781 O O . ILE A 1 94 ? -6.970 10.277 21.587 1.00 96.06 94 ILE A O 1
ATOM 785 N N . TYR A 1 95 ? -6.499 8.627 20.120 1.00 96.44 95 TYR A N 1
ATOM 786 C CA . TYR A 1 95 ? -6.015 7.646 21.083 1.00 96.44 95 TYR A CA 1
ATOM 787 C C . TYR A 1 95 ? -4.689 7.044 20.624 1.00 96.44 95 TYR A C 1
ATOM 789 O O . TYR A 1 95 ? -4.490 6.801 19.435 1.00 96.44 95 TYR A O 1
ATOM 797 N N . THR A 1 96 ? -3.797 6.742 21.563 1.00 95.81 96 THR A N 1
ATOM 798 C CA . THR A 1 96 ? -2.668 5.842 21.289 1.00 95.81 96 THR A CA 1
ATOM 799 C C . THR A 1 96 ? -3.161 4.398 21.196 1.00 95.81 96 THR A C 1
ATOM 801 O O . THR A 1 96 ? -4.173 4.033 21.805 1.00 95.81 96 THR A O 1
ATOM 804 N N . GLY A 1 97 ? -2.429 3.527 20.498 1.00 94.50 97 GLY A N 1
ATOM 805 C CA . GLY A 1 97 ? -2.744 2.097 20.497 1.00 94.50 97 GLY A CA 1
ATOM 806 C C . GLY A 1 97 ? -2.712 1.487 21.902 1.00 94.50 97 GLY A C 1
ATOM 807 O O . GLY A 1 97 ? -3.521 0.617 22.215 1.00 94.50 97 GLY A O 1
ATOM 808 N N . ARG A 1 98 ? -1.862 2.005 22.801 1.00 96.12 98 ARG A N 1
ATOM 809 C CA . ARG A 1 98 ? -1.856 1.623 24.223 1.00 96.12 98 ARG A CA 1
ATOM 810 C C . ARG A 1 98 ? -3.187 1.937 24.916 1.00 96.12 98 ARG A C 1
ATOM 812 O O . ARG A 1 98 ? -3.702 1.086 25.639 1.00 96.12 98 ARG A O 1
ATOM 819 N N . GLN A 1 99 ? -3.763 3.116 24.677 1.00 97.38 99 GLN A N 1
ATOM 820 C CA . GLN A 1 99 ? -5.075 3.484 25.220 1.00 97.38 99 GLN A CA 1
ATOM 821 C C . GLN A 1 99 ? -6.195 2.620 24.624 1.00 97.38 99 GLN A C 1
ATOM 823 O O . GLN A 1 99 ? -7.061 2.154 25.360 1.00 97.38 99 GLN A O 1
ATOM 828 N N . LEU A 1 100 ? -6.155 2.338 23.317 1.00 97.25 100 LEU A N 1
ATOM 829 C CA . LEU A 1 100 ? -7.128 1.445 22.674 1.00 97.25 100 LEU A CA 1
ATOM 830 C C . LEU A 1 100 ? -7.046 0.005 23.218 1.00 97.25 100 LEU A C 1
ATOM 832 O O . LEU A 1 100 ? -8.079 -0.616 23.468 1.00 97.25 100 LEU A O 1
ATOM 836 N N . ARG A 1 101 ? -5.842 -0.507 23.499 1.00 96.31 101 ARG A N 1
ATOM 837 C CA . ARG A 1 101 ? -5.637 -1.802 24.174 1.00 96.31 101 ARG A CA 1
ATOM 838 C C . ARG A 1 101 ? -6.194 -1.817 25.604 1.00 96.31 101 ARG A C 1
ATOM 840 O O . ARG A 1 101 ? -6.716 -2.830 26.050 1.00 96.31 101 ARG A O 1
ATOM 847 N N . GLN A 1 102 ? -6.075 -0.717 26.347 1.00 96.94 102 GLN A N 1
ATOM 848 C CA . GLN A 1 102 ? -6.666 -0.593 27.693 1.00 96.94 102 GLN A CA 1
ATOM 849 C C . GLN A 1 102 ? -8.199 -0.461 27.658 1.00 96.94 102 GLN A C 1
ATOM 851 O O . GLN A 1 102 ? -8.882 -0.748 28.647 1.00 96.94 102 GLN A O 1
ATOM 856 N N . GLY A 1 103 ? -8.724 -0.039 26.511 1.00 97.25 103 GLY A N 1
ATOM 857 C CA . GLY A 1 103 ? -10.133 0.034 26.184 1.00 97.25 103 GLY A CA 1
ATOM 858 C C . GLY A 1 103 ? -10.734 1.429 26.333 1.00 97.25 103 GLY A C 1
ATOM 859 O O . GLY A 1 103 ? -10.407 2.184 27.250 1.00 97.25 103 GLY A O 1
ATOM 860 N N . ILE A 1 104 ? -11.662 1.748 25.433 1.00 96.94 104 ILE A N 1
ATOM 861 C CA . ILE A 1 104 ? -12.426 3.001 25.416 1.00 96.94 104 ILE A CA 1
ATOM 862 C C . ILE A 1 104 ? -13.746 2.824 26.162 1.00 96.94 104 ILE A C 1
ATOM 864 O O . ILE A 1 104 ? -14.479 1.879 25.888 1.00 96.94 104 ILE A O 1
ATOM 868 N N . THR A 1 105 ? -14.062 3.721 27.096 1.00 97.25 105 THR A N 1
ATOM 869 C CA . THR A 1 105 ? -15.339 3.672 27.822 1.00 97.25 105 THR A CA 1
ATOM 870 C C . THR A 1 105 ? -16.492 4.090 26.914 1.00 97.25 105 THR A C 1
ATOM 872 O O . THR A 1 105 ? -16.431 5.152 26.298 1.00 97.25 105 THR A O 1
ATOM 875 N N . ILE A 1 106 ? -17.547 3.280 26.878 1.00 96.19 106 ILE A N 1
ATOM 876 C CA . ILE A 1 106 ? -18.791 3.523 26.153 1.00 96.19 106 ILE A CA 1
ATOM 877 C C . ILE A 1 106 ? -19.956 3.415 27.136 1.00 96.19 106 ILE A C 1
ATOM 879 O O . ILE A 1 106 ? -20.005 2.506 27.969 1.00 96.19 106 ILE A O 1
ATOM 883 N N . GLU A 1 107 ? -20.891 4.351 27.017 1.00 96.00 107 GLU A N 1
ATOM 884 C CA . GLU A 1 107 ? -22.155 4.353 27.745 1.00 96.00 107 GLU A CA 1
ATOM 885 C C . GLU A 1 107 ? -23.308 4.251 26.744 1.00 96.00 107 GLU A C 1
ATOM 887 O O . GLU A 1 107 ? -23.354 4.997 25.761 1.00 96.00 107 GLU A O 1
ATOM 892 N N . LEU A 1 108 ? -24.213 3.304 26.991 1.00 96.31 108 LEU A N 1
ATOM 893 C CA . LEU A 1 108 ? -25.379 3.005 26.167 1.00 96.31 108 LEU A CA 1
ATOM 894 C C . LEU A 1 108 ? -26.645 3.160 27.001 1.00 96.31 108 LEU A C 1
ATOM 896 O O . LEU A 1 108 ? -26.740 2.633 28.115 1.00 96.31 108 LEU A O 1
ATOM 900 N N . CYS A 1 109 ? -27.626 3.849 26.431 1.00 94.50 109 CYS A N 1
ATOM 901 C CA . CYS A 1 109 ? -29.002 3.828 26.905 1.00 94.50 109 CYS A CA 1
ATOM 902 C C . CYS A 1 109 ? -29.725 2.576 26.366 1.00 94.50 109 CYS A C 1
ATOM 904 O O . CYS A 1 109 ? -29.327 2.064 25.315 1.00 94.50 109 CYS A O 1
ATOM 906 N N . PRO A 1 110 ? -30.784 2.099 27.046 1.00 95.75 110 PRO A N 1
ATOM 907 C CA . PRO A 1 110 ? -31.652 1.038 26.531 1.00 95.75 110 PRO A CA 1
ATOM 908 C C . PRO A 1 110 ? -32.085 1.291 25.080 1.00 95.75 110 PRO A C 1
ATOM 910 O O . PRO A 1 110 ? -32.542 2.390 24.764 1.00 95.75 110 PRO A O 1
ATOM 913 N N . GLY A 1 111 ? -31.903 0.306 24.199 1.00 89.94 111 GLY A N 1
ATOM 914 C CA . GLY A 1 111 ? -32.291 0.375 22.785 1.00 89.94 111 GLY A CA 1
ATOM 915 C C . GLY A 1 111 ? -31.448 1.321 21.918 1.00 89.94 111 GLY A C 1
ATOM 916 O O . GLY A 1 111 ? -31.764 1.512 20.746 1.00 89.94 111 GLY A O 1
ATOM 917 N N . SER A 1 112 ? -30.385 1.927 22.463 1.00 91.12 112 SER A N 1
ATOM 918 C CA . SER A 1 112 ? -29.512 2.834 21.706 1.00 91.12 112 SER A CA 1
ATOM 919 C C . SER A 1 112 ? -28.346 2.102 21.041 1.00 91.12 112 SER A C 1
ATOM 921 O O . SER A 1 112 ? -27.778 1.162 21.600 1.00 91.12 112 SER A O 1
ATOM 923 N N . GLU A 1 113 ? -27.951 2.585 19.862 1.00 95.31 113 GLU A N 1
ATOM 924 C CA . GLU A 1 113 ? -26.785 2.111 19.115 1.00 95.31 113 GLU A CA 1
ATOM 925 C C . GLU A 1 113 ? -25.713 3.209 19.031 1.00 95.31 113 GLU A C 1
ATOM 927 O O . GLU A 1 113 ? -25.999 4.378 18.753 1.00 95.31 113 GLU A O 1
ATOM 932 N N . ARG A 1 114 ? -24.449 2.824 19.223 1.00 96.19 114 ARG A N 1
ATOM 933 C CA . ARG A 1 114 ? -23.276 3.664 18.963 1.00 96.19 114 ARG A CA 1
ATOM 934 C C . ARG A 1 114 ? -22.539 3.168 17.731 1.00 96.19 114 ARG A C 1
ATOM 936 O O . ARG A 1 114 ? -22.173 1.996 17.648 1.00 96.19 114 ARG A O 1
ATOM 943 N N . ARG A 1 115 ? -22.288 4.084 16.794 1.00 97.69 115 ARG A N 1
ATOM 944 C CA . ARG A 1 115 ? -21.514 3.830 15.573 1.00 97.69 115 ARG A CA 1
ATOM 945 C C . ARG A 1 115 ? -20.184 4.556 15.647 1.00 97.69 115 ARG A C 1
ATOM 947 O O . ARG A 1 115 ? -20.147 5.784 15.692 1.00 97.69 115 ARG A O 1
ATOM 954 N N . LEU A 1 116 ? -19.095 3.798 15.639 1.00 97.88 116 LEU A N 1
ATOM 955 C CA . LEU A 1 116 ? -17.742 4.327 15.780 1.00 97.88 116 LEU A CA 1
ATOM 956 C C . LEU A 1 116 ? -16.919 4.016 14.531 1.00 97.88 116 LEU A C 1
ATOM 958 O O . LEU A 1 116 ? -17.031 2.939 13.948 1.00 97.88 116 LEU A O 1
ATOM 962 N N . LEU A 1 117 ? -16.053 4.946 14.151 1.00 97.31 117 LEU A N 1
ATOM 963 C CA . LEU A 1 117 ? -15.027 4.750 13.136 1.00 97.31 117 LEU A CA 1
ATOM 964 C C . LEU A 1 117 ? -13.660 4.859 13.798 1.00 97.31 117 LEU A C 1
ATOM 966 O O . LEU A 1 117 ? -13.379 5.867 14.443 1.00 97.31 117 LEU A O 1
ATOM 970 N N . ILE A 1 118 ? -12.804 3.861 13.608 1.00 95.94 118 ILE A N 1
ATOM 971 C CA . ILE A 1 118 ? -11.389 3.938 13.971 1.00 95.94 118 ILE A CA 1
ATOM 972 C C . ILE A 1 118 ? -10.579 4.072 12.693 1.00 95.94 118 ILE A C 1
ATOM 974 O O . ILE A 1 118 ? -10.516 3.141 11.890 1.00 95.94 118 ILE A O 1
ATOM 978 N N . LEU A 1 119 ? -9.953 5.231 12.526 1.00 91.62 119 LEU A N 1
ATOM 979 C CA . LEU A 1 119 ? -9.030 5.500 11.437 1.00 91.62 119 LEU A CA 1
ATOM 980 C C . LEU A 1 119 ? -7.619 5.187 11.928 1.00 91.62 119 LEU A C 1
ATOM 982 O O . LEU A 1 119 ? -7.125 5.809 12.877 1.00 91.62 119 LEU A O 1
ATOM 986 N N . ALA A 1 120 ? -6.991 4.198 11.296 1.00 83.25 120 ALA A N 1
ATOM 987 C CA . ALA A 1 120 ? -5.592 3.880 11.528 1.00 83.25 120 ALA A CA 1
ATOM 988 C C . ALA A 1 120 ? -4.695 4.815 10.702 1.00 83.25 120 ALA A C 1
ATOM 990 O O . ALA A 1 120 ? -5.050 5.171 9.576 1.00 83.25 120 ALA A O 1
ATOM 991 N N . PRO A 1 121 ? -3.518 5.206 11.215 1.00 75.69 121 PRO A N 1
ATOM 992 C CA . PRO A 1 121 ? -2.581 5.974 10.416 1.00 75.69 121 PRO A CA 1
ATOM 993 C C . PRO A 1 121 ? -2.066 5.083 9.273 1.00 75.69 121 PRO A C 1
ATOM 995 O O . PRO A 1 121 ? -1.861 3.882 9.481 1.00 75.69 121 PRO A O 1
ATOM 998 N N . PRO A 1 122 ? -1.829 5.634 8.070 1.00 71.06 122 PRO A N 1
ATOM 999 C CA . PRO A 1 122 ? -1.312 4.846 6.962 1.00 71.06 122 PRO A CA 1
ATOM 1000 C C . PRO A 1 122 ? 0.077 4.298 7.314 1.00 71.06 122 PRO A C 1
ATOM 1002 O O . PRO A 1 122 ? 1.006 5.058 7.608 1.00 71.06 122 PRO A O 1
ATOM 1005 N N . THR A 1 123 ? 0.189 2.971 7.295 1.00 82.50 123 THR A N 1
ATOM 1006 C CA . THR A 1 123 ? 1.431 2.206 7.469 1.00 82.50 123 THR A CA 1
ATOM 1007 C C . THR A 1 123 ? 2.239 2.273 6.182 1.00 82.50 123 THR A C 1
ATOM 1009 O O . THR A 1 123 ? 3.428 2.577 6.218 1.00 82.50 123 THR A O 1
ATOM 1012 N N . VAL A 1 124 ? 1.567 2.063 5.049 1.00 89.81 124 VAL A N 1
ATOM 1013 C CA . VAL A 1 124 ? 2.121 2.207 3.709 1.00 89.81 124 VAL A CA 1
ATOM 1014 C C . VAL A 1 124 ? 1.844 3.622 3.215 1.00 89.81 124 VAL A C 1
ATOM 1016 O O . VAL A 1 124 ? 0.694 4.006 2.996 1.00 89.81 124 VAL A O 1
ATOM 1019 N N . LYS A 1 125 ? 2.897 4.422 3.060 1.00 92.00 125 LYS A N 1
ATOM 1020 C CA . LYS A 1 125 ? 2.830 5.810 2.595 1.00 92.00 125 LYS A CA 1
ATOM 1021 C C . LYS A 1 125 ? 3.465 5.939 1.223 1.00 92.00 125 LYS A C 1
ATOM 1023 O O . LYS A 1 125 ? 4.528 5.381 0.964 1.00 92.00 125 LYS A O 1
ATOM 1028 N N . LEU A 1 126 ? 2.825 6.721 0.362 1.00 95.00 126 LEU A N 1
ATOM 1029 C CA . LEU A 1 126 ? 3.337 7.055 -0.959 1.00 95.00 126 LEU A CA 1
ATOM 1030 C C . LEU A 1 126 ? 3.882 8.481 -0.939 1.00 95.00 126 LEU A C 1
ATOM 1032 O O . LEU A 1 126 ? 3.163 9.417 -0.595 1.00 95.00 126 LEU A O 1
ATOM 1036 N N . VAL A 1 127 ? 5.142 8.646 -1.331 1.00 96.75 127 VAL A N 1
ATOM 1037 C CA . VAL A 1 127 ? 5.793 9.950 -1.487 1.00 96.75 127 VAL A CA 1
ATOM 1038 C C . VAL A 1 127 ? 6.071 10.156 -2.968 1.00 96.75 127 VAL A C 1
ATOM 1040 O O . VAL A 1 127 ? 6.932 9.496 -3.549 1.00 96.75 127 VAL A O 1
ATOM 1043 N N . LYS A 1 128 ? 5.307 11.050 -3.597 1.00 97.25 128 LYS A N 1
ATOM 1044 C CA . LYS A 1 128 ? 5.385 11.329 -5.033 1.00 97.25 128 LYS A CA 1
ATOM 1045 C C . LYS A 1 128 ? 5.980 12.706 -5.280 1.00 97.25 128 LYS A C 1
ATOM 1047 O O . LYS A 1 128 ? 5.607 13.670 -4.621 1.00 97.25 128 LYS A O 1
ATOM 1052 N N . ASN A 1 129 ? 6.843 12.802 -6.280 1.00 97.38 129 ASN A N 1
ATOM 1053 C CA . ASN A 1 129 ? 7.287 14.066 -6.858 1.00 97.38 129 ASN A CA 1
ATOM 1054 C C . ASN A 1 129 ? 7.237 13.969 -8.403 1.00 97.38 129 ASN A C 1
ATOM 1056 O O . ASN A 1 129 ? 6.819 12.928 -8.929 1.00 97.38 129 ASN A O 1
ATOM 1060 N N . PRO A 1 130 ? 7.626 15.021 -9.151 1.00 98.06 130 PRO A N 1
ATOM 1061 C CA . PRO A 1 130 ? 7.579 15.004 -10.614 1.00 98.06 130 PRO A CA 1
ATOM 1062 C C . PRO A 1 130 ? 8.414 13.909 -11.289 1.00 98.06 130 PRO A C 1
ATOM 1064 O O . PRO A 1 130 ? 8.159 13.615 -12.451 1.00 98.06 130 PRO A O 1
ATOM 1067 N N . SER A 1 131 ? 9.365 13.287 -10.585 1.00 97.94 131 SER A N 1
ATOM 1068 C CA . SER A 1 131 ? 10.274 12.292 -11.163 1.00 97.94 131 SER A CA 1
ATOM 1069 C C . SER A 1 131 ? 10.020 10.863 -10.695 1.00 97.94 131 SER A C 1
ATOM 1071 O O . SER A 1 131 ? 10.173 9.912 -11.465 1.00 97.94 131 SER A O 1
ATOM 1073 N N . VAL A 1 132 ? 9.650 10.697 -9.423 1.00 98.56 132 VAL A N 1
ATOM 1074 C CA . VAL A 1 132 ? 9.557 9.385 -8.777 1.00 98.56 132 VAL A CA 1
ATOM 1075 C C . VAL A 1 132 ? 8.314 9.243 -7.900 1.00 98.56 132 VAL A C 1
ATOM 1077 O O . VAL A 1 132 ? 7.718 10.226 -7.452 1.00 98.56 132 VAL A O 1
ATOM 1080 N N . LEU A 1 133 ? 7.940 7.991 -7.646 1.00 98.62 133 LEU A N 1
ATOM 1081 C CA . LEU A 1 133 ? 6.990 7.582 -6.617 1.00 98.62 133 LEU A CA 1
ATOM 1082 C C . LEU A 1 133 ? 7.701 6.605 -5.677 1.00 98.62 133 LEU A C 1
ATOM 1084 O O . LEU A 1 133 ? 8.127 5.537 -6.107 1.00 98.62 133 LEU A O 1
ATOM 1088 N N . GLN A 1 134 ?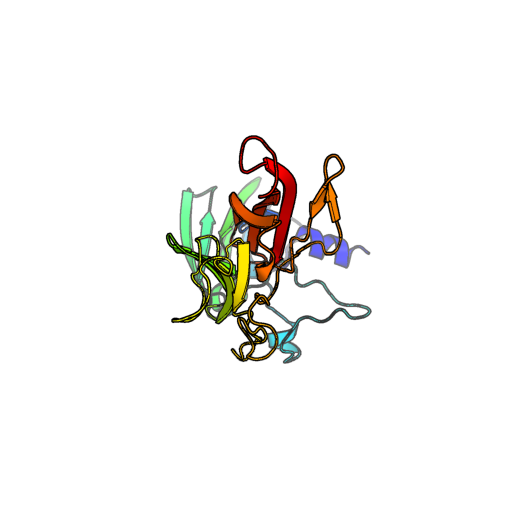 7.835 6.960 -4.404 1.00 98.38 134 GLN A N 1
ATOM 1089 C CA . GLN A 1 134 ? 8.391 6.082 -3.376 1.00 98.38 134 GLN A CA 1
ATOM 1090 C C . GLN A 1 134 ? 7.280 5.482 -2.521 1.00 98.38 134 GLN A C 1
ATOM 1092 O O . GLN A 1 134 ? 6.359 6.194 -2.122 1.00 98.38 134 GLN A O 1
ATOM 1097 N N . ILE A 1 135 ? 7.406 4.198 -2.189 1.00 97.69 135 ILE A N 1
ATOM 1098 C CA . ILE A 1 135 ? 6.569 3.521 -1.197 1.00 97.69 135 ILE A CA 1
ATOM 1099 C C . ILE A 1 135 ? 7.392 3.321 0.073 1.00 97.69 135 ILE A C 1
ATOM 1101 O O . ILE A 1 135 ? 8.511 2.803 0.031 1.00 97.69 135 ILE A O 1
ATOM 1105 N N . HIS A 1 136 ? 6.824 3.751 1.195 1.00 94.81 136 HIS A N 1
ATOM 1106 C CA . HIS A 1 136 ? 7.395 3.629 2.529 1.00 94.81 136 HIS A CA 1
ATOM 1107 C C . HIS A 1 136 ? 6.477 2.781 3.402 1.00 94.81 136 HIS A C 1
ATOM 1109 O O . HIS A 1 136 ? 5.267 2.976 3.359 1.00 94.81 136 HIS A O 1
ATOM 1115 N N . VAL A 1 137 ? 7.038 1.899 4.224 1.00 89.31 137 VAL A N 1
ATOM 1116 C CA . VAL A 1 137 ? 6.308 1.113 5.228 1.00 89.31 137 VAL A CA 1
ATOM 1117 C C . VAL A 1 137 ? 6.863 1.466 6.598 1.00 89.31 137 VAL A C 1
ATOM 1119 O O . VAL A 1 137 ? 8.059 1.322 6.841 1.00 89.31 137 VAL A O 1
ATOM 1122 N N . ASP A 1 138 ? 6.009 1.990 7.478 1.00 83.06 138 ASP A N 1
ATOM 1123 C CA . ASP A 1 138 ? 6.402 2.471 8.812 1.00 83.06 138 ASP A CA 1
ATOM 1124 C C . ASP A 1 138 ? 7.575 3.475 8.776 1.00 83.06 138 ASP A C 1
ATOM 1126 O O . ASP A 1 138 ? 8.424 3.515 9.660 1.00 83.06 138 ASP A O 1
ATOM 1130 N N . GLY A 1 139 ? 7.622 4.304 7.727 1.00 86.12 139 GLY A N 1
ATOM 1131 C CA . GLY A 1 139 ? 8.677 5.302 7.506 1.00 86.12 139 GLY A CA 1
ATOM 1132 C C . GLY A 1 139 ? 9.954 4.762 6.851 1.00 86.12 139 GLY A C 1
ATOM 1133 O O . GLY A 1 139 ? 10.803 5.557 6.454 1.00 86.12 139 GLY A O 1
ATOM 1134 N N . ASN A 1 140 ? 10.079 3.445 6.676 1.00 90.06 140 ASN A N 1
ATOM 1135 C CA . ASN A 1 140 ? 11.201 2.829 5.971 1.00 90.06 140 ASN A CA 1
ATOM 1136 C C . ASN A 1 140 ? 10.924 2.762 4.471 1.00 90.06 140 ASN A C 1
ATOM 1138 O O . ASN A 1 140 ? 9.823 2.406 4.052 1.00 90.06 140 ASN A O 1
ATOM 1142 N N . LYS A 1 141 ? 11.931 3.055 3.647 1.00 96.12 141 LYS A N 1
ATOM 1143 C CA . LYS A 1 141 ? 11.823 2.937 2.187 1.00 96.12 141 LYS A CA 1
ATOM 1144 C C . LYS A 1 141 ? 11.694 1.465 1.792 1.00 96.12 141 LYS A C 1
ATOM 1146 O O . LYS A 1 141 ? 12.496 0.651 2.233 1.00 96.12 141 LYS A O 1
ATOM 1151 N N . VAL A 1 142 ? 10.723 1.148 0.936 1.00 97.19 142 VAL A N 1
ATOM 1152 C CA . VAL A 1 142 ? 10.528 -0.204 0.380 1.00 97.19 142 VAL A CA 1
ATOM 1153 C C . VAL A 1 142 ? 10.915 -0.235 -1.086 1.00 97.19 142 VAL A C 1
ATOM 1155 O O . VAL A 1 142 ? 11.762 -1.028 -1.483 1.00 97.19 142 VAL A O 1
ATOM 1158 N N . LEU A 1 143 ? 10.357 0.671 -1.894 1.00 98.06 143 LEU A N 1
ATOM 1159 C CA . LEU A 1 143 ? 10.699 0.774 -3.311 1.00 98.06 143 LEU A CA 1
ATOM 1160 C C . LEU A 1 143 ? 10.548 2.195 -3.846 1.00 98.06 143 LEU A C 1
ATOM 1162 O O . LEU A 1 143 ? 9.783 3.003 -3.315 1.00 98.06 143 LEU A O 1
ATOM 1166 N N . GLN A 1 144 ? 11.283 2.485 -4.916 1.00 98.56 144 GLN A N 1
ATOM 1167 C CA . GLN A 1 144 ? 11.150 3.692 -5.718 1.00 98.56 144 GLN A CA 1
ATOM 1168 C C . GLN A 1 144 ? 10.841 3.314 -7.159 1.00 98.56 144 GLN A C 1
ATOM 1170 O O . GLN A 1 144 ? 11.601 2.598 -7.808 1.00 98.56 144 GLN A O 1
ATOM 1175 N N . TYR A 1 145 ? 9.749 3.859 -7.672 1.00 98.62 145 TYR A N 1
ATOM 1176 C CA . TYR A 1 145 ? 9.371 3.771 -9.068 1.00 98.62 145 TYR A CA 1
ATOM 1177 C C . TYR A 1 145 ? 9.750 5.063 -9.798 1.00 98.62 145 TYR A C 1
ATOM 1179 O O . TYR A 1 145 ? 9.304 6.154 -9.427 1.00 98.62 145 TYR A O 1
ATOM 1187 N N . ASN A 1 146 ? 10.585 4.946 -10.830 1.00 98.62 146 ASN A N 1
ATOM 1188 C CA . ASN A 1 146 ? 11.065 6.070 -11.634 1.00 98.62 146 ASN A CA 1
ATOM 1189 C C . ASN A 1 146 ? 10.139 6.244 -12.834 1.00 98.62 146 ASN A C 1
ATOM 1191 O O . ASN A 1 146 ? 10.191 5.460 -13.783 1.00 98.62 146 ASN A O 1
ATOM 1195 N N . HIS A 1 147 ? 9.262 7.245 -12.778 1.00 98.19 147 HIS A N 1
ATOM 1196 C CA . HIS A 1 147 ? 8.244 7.472 -13.807 1.00 98.19 147 HIS A CA 1
ATOM 1197 C C . HIS A 1 147 ? 8.641 8.566 -14.803 1.00 98.19 147 HIS A C 1
ATOM 1199 O O . HIS A 1 147 ? 8.261 8.481 -15.969 1.00 98.19 147 HIS A O 1
ATOM 1205 N N . ALA A 1 148 ? 9.486 9.521 -14.406 1.00 98.12 148 ALA A N 1
ATOM 1206 C CA . ALA A 1 148 ? 10.122 10.433 -15.354 1.00 98.12 148 ALA A CA 1
ATOM 1207 C C . ALA A 1 148 ? 11.332 9.791 -16.059 1.00 98.12 148 ALA A C 1
ATOM 1209 O O . ALA A 1 148 ? 11.908 8.824 -15.549 1.00 98.12 148 ALA A O 1
ATOM 1210 N N . PRO A 1 149 ? 11.745 10.330 -17.222 1.00 97.25 149 PRO A N 1
ATOM 1211 C CA . PRO A 1 149 ? 12.977 9.928 -17.888 1.00 97.25 149 PRO A CA 1
ATOM 1212 C C . PRO A 1 149 ? 14.216 10.138 -17.004 1.00 97.25 149 PRO A C 1
ATOM 1214 O O . PRO A 1 149 ? 14.494 11.244 -16.543 1.00 97.25 149 PRO A O 1
ATOM 1217 N N . VAL A 1 150 ? 14.986 9.073 -16.816 1.00 96.81 150 VAL A N 1
ATOM 1218 C CA . VAL A 1 150 ? 16.287 9.048 -16.149 1.00 96.81 150 VAL A CA 1
ATOM 1219 C C . VAL A 1 150 ? 17.364 8.934 -17.229 1.00 96.81 150 VAL A C 1
ATOM 1221 O O . VAL A 1 150 ? 17.349 7.953 -17.981 1.00 96.81 150 VAL A O 1
ATOM 1224 N N . PRO A 1 151 ? 18.270 9.921 -17.359 1.00 95.50 151 PRO A N 1
ATOM 1225 C CA . PRO A 1 151 ? 19.352 9.858 -18.329 1.00 95.50 151 PRO A CA 1
ATOM 1226 C C . PRO A 1 151 ? 20.410 8.831 -17.900 1.00 95.50 151 PRO A C 1
ATOM 1228 O O . PRO A 1 151 ? 20.595 8.592 -16.704 1.00 95.50 151 PRO A O 1
ATOM 1231 N N . PRO A 1 152 ? 21.154 8.258 -18.855 1.00 94.81 152 PRO A N 1
ATOM 1232 C CA . PRO A 1 152 ? 22.252 7.359 -18.539 1.00 94.81 152 PRO A CA 1
ATOM 1233 C C . PRO A 1 152 ? 23.466 8.113 -17.975 1.00 94.81 152 PRO A C 1
ATOM 1235 O O . PRO A 1 152 ? 23.533 9.345 -18.0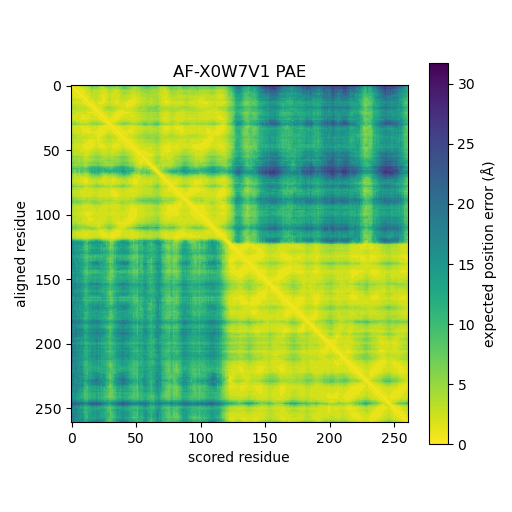62 1.00 94.81 152 PRO A O 1
ATOM 1238 N N . PRO A 1 153 ? 24.475 7.392 -17.449 1.00 94.31 153 PRO A N 1
ATOM 1239 C CA . PRO A 1 153 ? 25.710 7.998 -16.970 1.00 94.31 153 PRO A CA 1
ATOM 1240 C C . PRO A 1 153 ? 26.383 8.884 -18.028 1.00 94.31 153 PRO A C 1
ATOM 1242 O O . PRO A 1 153 ? 26.310 8.618 -19.231 1.00 94.31 153 PRO A O 1
ATOM 1245 N N . LYS A 1 154 ? 27.085 9.931 -17.575 1.00 94.62 154 LYS A N 1
ATOM 1246 C CA . LYS A 1 154 ? 27.784 10.882 -18.454 1.00 94.62 154 LYS A CA 1
ATOM 1247 C C . LYS A 1 154 ? 28.700 10.149 -19.446 1.00 94.62 154 LYS A C 1
ATOM 1249 O O . LYS A 1 154 ? 29.413 9.217 -19.082 1.00 94.62 154 LYS A O 1
ATOM 1254 N N . GLY A 1 155 ? 28.680 10.587 -20.706 1.00 93.12 155 GLY A N 1
ATOM 1255 C CA . GLY A 1 155 ? 29.478 9.998 -21.789 1.00 93.12 155 GLY A CA 1
ATOM 1256 C C . GLY A 1 155 ? 28.855 8.760 -22.445 1.00 93.12 155 GLY A C 1
ATOM 1257 O O . GLY A 1 155 ? 29.484 8.141 -23.300 1.00 93.12 155 GLY A O 1
ATOM 1258 N N . LYS A 1 156 ? 27.630 8.381 -22.068 1.00 93.56 156 LYS A N 1
ATOM 1259 C CA . LYS A 1 156 ? 26.894 7.265 -22.673 1.00 93.56 156 LYS A CA 1
ATOM 1260 C C . LYS A 1 156 ? 25.788 7.786 -23.592 1.00 93.56 156 LYS A C 1
ATOM 1262 O O . LYS A 1 156 ? 25.309 8.906 -23.437 1.00 93.56 156 LYS A O 1
ATOM 1267 N N . SER A 1 157 ? 25.409 6.972 -24.579 1.00 92.81 157 SER A N 1
ATOM 1268 C CA . SER A 1 157 ? 24.379 7.334 -25.562 1.00 92.81 157 SER A CA 1
ATOM 1269 C C . SER A 1 157 ? 23.050 7.651 -24.882 1.00 92.81 157 SER A C 1
ATOM 1271 O O . SER A 1 157 ? 22.608 6.885 -24.029 1.00 92.81 157 SER A O 1
ATOM 1273 N N . LYS A 1 158 ? 22.368 8.717 -25.320 1.00 93.19 158 LYS A N 1
ATOM 1274 C CA . LYS A 1 158 ? 21.033 9.094 -24.827 1.00 93.19 158 LYS A CA 1
ATOM 1275 C C . LYS A 1 158 ? 19.972 8.009 -25.055 1.00 93.19 158 LYS A C 1
ATOM 1277 O O . LYS A 1 158 ? 18.960 8.037 -24.362 1.00 93.19 158 LYS A O 1
ATOM 1282 N N . ASN A 1 159 ? 20.216 7.0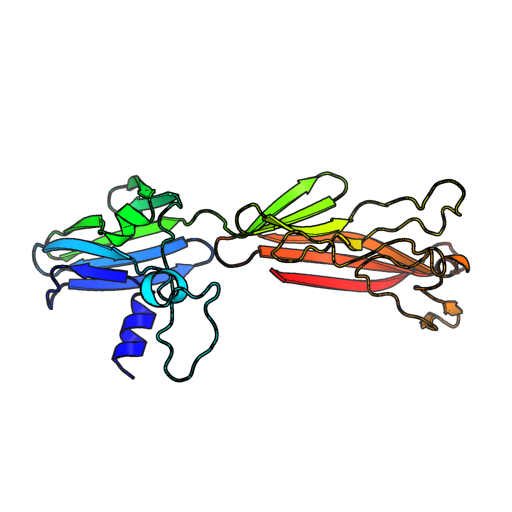30 -25.932 1.00 92.00 159 ASN A N 1
ATOM 1283 C CA . ASN A 1 159 ? 19.318 5.888 -26.158 1.00 92.00 159 ASN A CA 1
ATOM 1284 C C . ASN A 1 159 ? 19.073 5.057 -24.888 1.00 92.00 159 ASN A C 1
ATOM 1286 O O . ASN A 1 159 ? 18.059 4.379 -24.782 1.00 92.00 159 ASN A O 1
ATOM 1290 N N . TYR A 1 160 ? 19.976 5.127 -23.906 1.00 94.00 160 TYR A N 1
ATOM 1291 C CA . TYR A 1 160 ? 19.809 4.475 -22.605 1.00 94.00 160 TYR A CA 1
ATOM 1292 C C . TYR A 1 160 ? 18.973 5.299 -21.608 1.00 94.00 160 TYR A C 1
ATOM 1294 O O . TYR A 1 160 ? 18.938 4.965 -20.428 1.00 94.00 160 TYR A O 1
ATOM 1302 N N . THR A 1 161 ? 18.324 6.383 -22.046 1.00 94.19 161 THR A N 1
ATOM 1303 C CA . THR A 1 161 ? 17.370 7.133 -21.216 1.00 94.19 161 THR A CA 1
ATOM 1304 C C . THR A 1 161 ? 16.127 6.289 -20.975 1.00 94.19 161 THR A C 1
ATOM 1306 O O . THR A 1 161 ? 15.585 5.692 -21.907 1.00 94.19 161 THR A O 1
ATOM 1309 N N . ARG A 1 162 ? 15.663 6.225 -19.724 1.00 94.31 162 ARG A N 1
ATOM 1310 C CA . ARG A 1 162 ? 14.649 5.249 -19.308 1.00 94.31 162 ARG A CA 1
ATOM 1311 C C . ARG A 1 162 ? 13.639 5.813 -18.329 1.00 94.31 162 ARG A C 1
ATOM 1313 O O . ARG A 1 162 ? 13.979 6.618 -17.478 1.00 94.31 162 ARG A O 1
ATOM 1320 N N . SER A 1 163 ? 12.411 5.322 -18.404 1.00 97.25 163 SER A N 1
ATOM 1321 C CA . SER A 1 163 ? 11.391 5.483 -17.367 1.00 97.25 163 SER A CA 1
ATOM 1322 C C . SER A 1 163 ? 10.618 4.178 -17.195 1.00 97.25 163 SER A C 1
ATOM 1324 O O . SER A 1 163 ? 10.813 3.221 -17.952 1.00 97.25 163 SER A O 1
ATOM 1326 N N . GLY A 1 164 ? 9.764 4.127 -16.178 1.00 97.31 164 GLY A N 1
ATOM 1327 C CA . GLY A 1 164 ? 8.878 3.002 -15.921 1.00 97.31 164 GLY A CA 1
ATOM 1328 C C . GLY A 1 164 ? 9.571 1.784 -15.317 1.00 97.31 164 GLY A C 1
ATOM 1329 O O . GLY A 1 164 ? 9.264 0.666 -15.708 1.00 97.31 164 GLY A O 1
ATOM 1330 N N . PHE A 1 165 ? 10.507 1.994 -14.391 1.00 97.94 165 PHE A N 1
ATOM 1331 C CA . PHE A 1 165 ? 11.261 0.922 -13.731 1.00 97.94 165 PHE A CA 1
ATOM 1332 C C . PHE A 1 165 ? 11.361 1.152 -12.220 1.00 97.94 165 PHE A C 1
ATOM 1334 O O . PHE A 1 165 ? 11.322 2.293 -11.744 1.00 97.94 165 PHE A O 1
ATOM 1341 N N . ILE A 1 166 ? 11.529 0.068 -11.461 1.00 98.62 166 ILE A N 1
ATOM 1342 C CA . ILE A 1 166 ? 11.771 0.127 -10.015 1.00 98.62 166 ILE A CA 1
ATOM 1343 C C . ILE A 1 166 ? 13.276 0.122 -9.761 1.00 98.62 166 ILE A C 1
ATOM 1345 O O . ILE A 1 166 ? 13.978 -0.828 -10.109 1.00 98.62 166 ILE A O 1
ATOM 1349 N N . HIS A 1 167 ? 13.757 1.194 -9.139 1.00 98.31 167 HIS A N 1
ATOM 1350 C CA . HIS A 1 167 ? 15.087 1.304 -8.556 1.00 98.31 167 HIS A CA 1
ATOM 1351 C C . HIS A 1 167 ? 15.167 2.578 -7.691 1.00 98.31 167 HIS A C 1
ATOM 1353 O O . HIS A 1 167 ? 14.822 3.657 -8.175 1.00 98.31 167 HIS A O 1
ATOM 1359 N N . PRO A 1 168 ? 15.682 2.512 -6.456 1.00 98.38 168 PRO A N 1
ATOM 1360 C CA . PRO A 1 168 ? 16.058 1.299 -5.736 1.00 98.38 168 PRO A CA 1
ATOM 1361 C C . PRO A 1 168 ? 14.851 0.464 -5.268 1.00 98.38 168 PRO A C 1
ATOM 1363 O O . PRO A 1 168 ? 13.767 0.998 -5.031 1.00 98.38 168 PRO A O 1
ATOM 1366 N N . LEU A 1 169 ? 15.064 -0.842 -5.100 1.00 98.38 169 LEU A N 1
ATOM 1367 C CA . LEU A 1 169 ? 14.306 -1.700 -4.181 1.00 98.38 169 LEU A CA 1
ATOM 1368 C C . LEU A 1 169 ? 15.154 -1.902 -2.920 1.00 98.38 169 LEU A C 1
ATOM 1370 O O . LEU A 1 169 ? 16.352 -2.173 -3.040 1.00 98.38 169 LEU A O 1
ATOM 1374 N N . TRP A 1 170 ? 14.559 -1.771 -1.737 1.00 98.25 170 TRP A N 1
ATOM 1375 C CA . TRP A 1 170 ? 15.256 -1.902 -0.458 1.00 98.25 170 TRP A CA 1
ATOM 1376 C C . TRP A 1 170 ? 14.855 -3.182 0.283 1.00 98.25 170 TRP A C 1
ATOM 1378 O O . TRP A 1 170 ? 13.701 -3.604 0.240 1.00 98.25 170 TRP A O 1
ATOM 1388 N N . SER A 1 171 ? 15.807 -3.789 0.991 1.00 94.62 171 SER A N 1
ATOM 1389 C CA . SER A 1 171 ? 15.533 -4.819 1.995 1.00 94.62 171 SER A CA 1
ATOM 1390 C C . SER A 1 171 ? 14.906 -4.195 3.252 1.00 94.62 171 SER A C 1
ATOM 1392 O O . SER A 1 171 ? 15.034 -2.985 3.457 1.00 94.62 171 SER A O 1
ATOM 1394 N N . PRO A 1 172 ? 14.302 -4.990 4.159 1.00 86.69 172 PRO A N 1
ATOM 1395 C CA . PRO A 1 172 ? 13.809 -4.478 5.442 1.00 86.69 172 PRO A CA 1
ATOM 1396 C C . PRO A 1 172 ? 14.881 -3.781 6.297 1.00 86.69 172 PRO A C 1
ATOM 1398 O O . PRO A 1 172 ? 14.555 -2.908 7.093 1.00 86.69 172 PRO A O 1
ATOM 1401 N N . ALA A 1 173 ? 16.158 -4.140 6.115 1.00 88.94 173 ALA A N 1
ATOM 1402 C CA . ALA A 1 173 ? 17.300 -3.508 6.780 1.00 88.94 173 ALA A CA 1
ATOM 1403 C C . ALA A 1 173 ? 17.824 -2.256 6.042 1.00 88.94 173 ALA A C 1
ATOM 1405 O O . ALA A 1 173 ? 18.828 -1.675 6.445 1.00 88.94 173 ALA A O 1
ATOM 1406 N N . GLY A 1 174 ? 17.182 -1.846 4.943 1.00 91.31 174 GLY A N 1
ATOM 1407 C CA . GLY A 1 174 ? 17.544 -0.659 4.167 1.00 91.31 174 GLY A CA 1
ATOM 1408 C C . GLY A 1 174 ? 18.655 -0.868 3.134 1.00 91.31 174 GLY A C 1
ATOM 1409 O O . GLY A 1 174 ? 19.115 0.107 2.539 1.00 91.31 174 GLY A O 1
ATOM 1410 N N . GLN A 1 175 ? 19.086 -2.106 2.873 1.00 97.06 175 GLN A N 1
ATOM 1411 C CA . GLN A 1 175 ? 20.074 -2.386 1.822 1.00 97.06 175 GLN A CA 1
ATOM 1412 C C . GLN A 1 175 ? 19.426 -2.317 0.439 1.00 97.06 175 GLN A C 1
ATOM 1414 O O . GLN A 1 175 ? 18.325 -2.822 0.244 1.00 97.06 175 GLN A O 1
ATOM 1419 N N . VAL A 1 176 ? 20.113 -1.726 -0.539 1.00 98.31 176 VAL A N 1
ATOM 1420 C CA . VAL A 1 176 ? 19.632 -1.686 -1.925 1.00 98.31 176 VAL A CA 1
ATOM 1421 C C . VAL A 1 176 ? 19.834 -3.053 -2.587 1.00 98.31 176 VAL A C 1
ATOM 1423 O O . VAL A 1 176 ? 20.955 -3.544 -2.658 1.00 98.31 176 VAL A O 1
ATOM 1426 N N . LEU A 1 177 ? 18.751 -3.639 -3.100 1.00 97.69 177 LEU A N 1
ATOM 1427 C CA . LEU A 1 177 ? 18.717 -4.976 -3.713 1.00 97.69 177 LEU A CA 1
ATOM 1428 C C . LEU A 1 177 ? 18.805 -4.959 -5.246 1.00 97.69 177 LEU A C 1
ATOM 1430 O O . LEU A 1 177 ? 18.969 -5.995 -5.877 1.00 97.69 177 LEU A O 1
ATOM 1434 N N . THR A 1 178 ? 18.667 -3.785 -5.858 1.00 97.88 178 THR A N 1
ATOM 1435 C CA . THR A 1 178 ? 18.668 -3.607 -7.321 1.00 97.88 178 THR A CA 1
ATOM 1436 C C . THR A 1 178 ? 19.822 -2.726 -7.759 1.00 97.88 178 THR A C 1
ATOM 1438 O O . THR A 1 178 ? 20.123 -1.742 -7.087 1.00 97.88 178 THR A O 1
ATOM 1441 N N . GLN A 1 179 ? 20.360 -2.974 -8.946 1.00 96.06 179 GLN A N 1
ATOM 1442 C CA . GLN A 1 179 ? 21.358 -2.119 -9.582 1.00 96.06 179 GLN A CA 1
ATOM 1443 C C . GLN A 1 179 ? 20.841 -1.592 -10.928 1.00 96.06 179 GLN A C 1
ATOM 1445 O O . GLN A 1 179 ? 20.003 -2.224 -11.572 1.00 96.06 179 GLN A O 1
ATOM 1450 N N . ILE A 1 180 ? 21.352 -0.437 -11.353 1.00 96.31 180 ILE A N 1
ATOM 1451 C CA . ILE A 1 180 ? 21.193 0.086 -12.716 1.00 96.31 180 ILE A CA 1
ATOM 1452 C C . ILE A 1 180 ? 22.568 0.331 -13.331 1.00 96.31 180 ILE A C 1
ATOM 1454 O O . ILE A 1 180 ? 23.530 0.600 -12.609 1.00 96.31 180 ILE A O 1
ATOM 1458 N N . HIS A 1 181 ? 22.651 0.260 -14.658 1.00 93.75 181 HIS A N 1
ATOM 1459 C CA . HIS A 1 181 ? 23.866 0.557 -15.425 1.00 93.75 181 HIS A CA 1
ATOM 1460 C C . HIS A 1 181 ? 25.147 -0.175 -14.951 1.00 93.75 181 HIS A C 1
ATOM 1462 O O . HIS A 1 181 ? 26.185 0.474 -14.772 1.00 93.75 181 HIS A O 1
ATOM 1468 N N . PRO A 1 182 ? 25.129 -1.507 -14.750 1.00 92.88 182 PRO A N 1
ATOM 1469 C CA . PRO A 1 182 ? 26.354 -2.258 -14.495 1.00 92.88 182 PRO A CA 1
ATOM 1470 C C . PRO A 1 182 ? 27.350 -2.094 -15.660 1.00 92.88 182 PRO A C 1
ATOM 1472 O O . PRO A 1 182 ? 26.972 -1.780 -16.793 1.00 92.88 182 PRO A O 1
ATOM 1475 N N . LYS 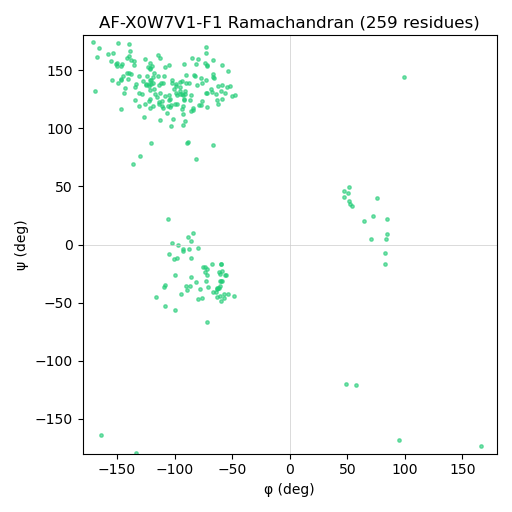A 1 183 ? 28.648 -2.259 -15.368 1.00 89.00 183 LYS A N 1
ATOM 1476 C CA . LYS A 1 183 ? 29.744 -1.926 -16.302 1.00 89.00 183 LYS A CA 1
ATOM 1477 C C . LYS A 1 183 ? 29.688 -2.724 -17.609 1.00 89.00 183 LYS A C 1
ATOM 1479 O O . LYS A 1 183 ? 30.035 -2.189 -18.658 1.00 89.00 183 LYS A O 1
ATOM 1484 N N . ASP A 1 184 ? 29.264 -3.976 -17.526 1.00 90.31 184 ASP A N 1
ATOM 1485 C CA . ASP A 1 184 ? 29.140 -4.941 -18.618 1.00 90.31 184 ASP A CA 1
ATOM 1486 C C . ASP A 1 184 ? 27.796 -4.831 -19.363 1.00 90.31 184 ASP A C 1
ATOM 1488 O O . ASP A 1 184 ? 27.742 -5.076 -20.565 1.00 90.31 184 ASP A O 1
ATOM 1492 N N . HIS A 1 185 ? 26.732 -4.377 -18.691 1.00 90.31 185 HIS A N 1
ATOM 1493 C CA . HIS A 1 185 ? 25.377 -4.317 -19.253 1.00 90.31 185 HIS A CA 1
ATOM 1494 C C . HIS A 1 185 ? 24.664 -2.996 -18.934 1.00 90.31 185 HIS A C 1
ATOM 1496 O O . HIS A 1 185 ? 23.681 -2.941 -18.196 1.00 90.31 185 HIS A O 1
ATOM 1502 N N . ILE A 1 186 ? 25.129 -1.896 -19.537 1.00 91.62 186 ILE A N 1
ATOM 1503 C CA . ILE A 1 186 ? 24.618 -0.540 -19.259 1.00 91.62 186 ILE A CA 1
ATOM 1504 C C . ILE A 1 186 ? 23.097 -0.372 -19.435 1.00 91.62 186 ILE A C 1
ATOM 1506 O O . ILE A 1 186 ? 22.508 0.503 -18.813 1.00 91.62 186 ILE A O 1
ATOM 1510 N N . HIS A 1 187 ? 22.443 -1.178 -20.267 1.00 90.75 187 HIS A N 1
ATOM 1511 C CA . HIS A 1 187 ? 20.999 -1.098 -20.498 1.00 90.75 187 HIS A CA 1
ATOM 1512 C C . HIS A 1 187 ? 20.163 -1.768 -19.392 1.00 90.75 187 HIS A C 1
ATOM 1514 O O . HIS A 1 187 ? 18.943 -1.686 -19.453 1.00 90.75 187 HIS A O 1
ATOM 1520 N N . HIS A 1 188 ? 20.765 -2.408 -18.382 1.00 92.88 188 HIS A N 1
ATOM 1521 C CA . HIS A 1 188 ? 20.018 -2.983 -17.258 1.00 92.88 188 HIS A CA 1
ATOM 1522 C C . HIS A 1 188 ? 19.457 -1.904 -16.322 1.00 92.88 188 HIS A C 1
ATOM 1524 O O . HIS A 1 188 ? 20.189 -1.025 -15.853 1.00 92.88 188 HIS A O 1
ATOM 1530 N N . MET A 1 189 ? 18.162 -2.025 -16.006 1.00 94.69 189 MET A N 1
ATOM 1531 C CA . MET A 1 189 ? 17.389 -1.040 -15.246 1.00 94.69 189 MET A CA 1
ATOM 1532 C C . MET A 1 189 ? 16.609 -1.679 -14.088 1.00 94.69 189 MET A C 1
ATOM 1534 O O . MET A 1 189 ? 15.394 -1.829 -14.185 1.00 94.69 189 MET A O 1
ATOM 1538 N N . GLY A 1 190 ? 17.276 -2.027 -12.982 1.00 95.62 190 GLY A N 1
ATOM 1539 C CA . GLY A 1 190 ? 16.606 -2.490 -11.762 1.00 95.62 190 GLY A CA 1
ATOM 1540 C C . GLY A 1 190 ? 15.576 -3.583 -12.052 1.00 95.62 190 GLY A C 1
ATOM 1541 O O . GLY A 1 190 ? 15.929 -4.618 -12.612 1.00 95.62 190 GLY A O 1
ATOM 1542 N N . ILE A 1 191 ? 14.309 -3.330 -11.715 1.00 97.19 191 ILE A N 1
ATOM 1543 C CA . ILE A 1 191 ? 13.182 -4.167 -12.151 1.00 97.19 191 ILE A CA 1
ATOM 1544 C C . ILE A 1 191 ? 12.405 -3.430 -13.248 1.00 97.19 191 ILE A C 1
ATOM 1546 O O . ILE A 1 191 ? 11.857 -2.346 -13.024 1.00 97.19 191 ILE A O 1
ATOM 1550 N N . TRP A 1 192 ? 12.354 -4.050 -14.424 1.00 93.88 192 TRP A N 1
ATOM 1551 C CA . TRP A 1 192 ? 11.678 -3.610 -15.648 1.00 93.88 192 TRP A CA 1
ATOM 1552 C C . TRP A 1 192 ? 11.364 -4.840 -16.513 1.00 93.88 192 TRP A C 1
ATOM 1554 O O . TRP A 1 192 ? 12.017 -5.871 -16.349 1.00 93.88 192 TRP A O 1
ATOM 1564 N N . MET A 1 193 ? 10.389 -4.740 -17.420 1.00 91.06 193 MET A N 1
ATOM 1565 C CA . MET A 1 193 ? 9.940 -5.862 -18.258 1.00 91.06 193 MET A CA 1
ATOM 1566 C C . MET A 1 193 ? 10.121 -5.541 -19.748 1.00 91.06 193 MET A C 1
ATOM 1568 O O . MET A 1 193 ? 9.225 -4.999 -20.389 1.00 91.06 193 MET A O 1
ATOM 1572 N N . PRO A 1 194 ? 11.298 -5.819 -20.326 1.00 92.00 194 PRO A N 1
ATOM 1573 C CA . PRO A 1 194 ? 11.517 -5.677 -21.758 1.00 92.00 194 PRO A CA 1
ATOM 1574 C C . PRO A 1 194 ? 11.390 -7.023 -22.488 1.00 92.00 194 PRO A C 1
ATOM 1576 O O . PRO A 1 194 ? 11.929 -8.039 -22.054 1.00 92.00 194 PRO A O 1
ATOM 1579 N N . TRP A 1 195 ? 10.739 -7.016 -23.650 1.00 94.25 195 TRP A N 1
ATOM 1580 C CA . TRP A 1 195 ? 10.718 -8.167 -24.555 1.00 94.25 195 TRP A CA 1
ATOM 1581 C C . TRP A 1 195 ? 11.950 -8.158 -25.469 1.00 94.25 195 TRP A C 1
ATOM 1583 O O . TRP A 1 195 ? 12.233 -7.156 -26.130 1.00 94.25 195 TRP A O 1
ATOM 1593 N N . THR A 1 196 ? 12.673 -9.275 -25.526 1.00 93.25 196 THR A N 1
ATOM 1594 C CA . THR A 1 196 ? 13.782 -9.499 -26.466 1.00 93.25 196 THR A CA 1
ATOM 1595 C C . THR A 1 196 ? 13.271 -10.164 -27.743 1.00 93.25 196 THR A C 1
ATOM 1597 O O . THR A 1 196 ? 12.246 -10.843 -27.718 1.00 93.25 196 THR A O 1
ATOM 1600 N N . ASN A 1 197 ? 13.987 -9.985 -28.862 1.00 93.69 197 ASN A N 1
ATOM 1601 C CA . ASN A 1 197 ? 13.719 -10.682 -30.134 1.00 93.69 197 ASN A CA 1
ATOM 1602 C C . ASN A 1 197 ? 12.236 -10.687 -30.567 1.00 93.69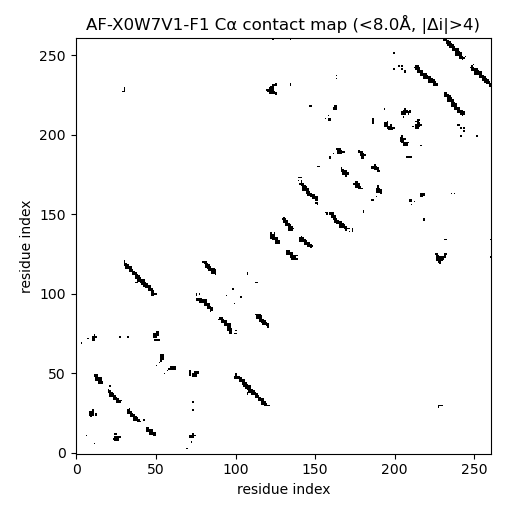 197 ASN A C 1
ATOM 1604 O O . ASN A 1 197 ? 11.712 -11.697 -31.037 1.00 93.69 197 ASN A O 1
ATOM 1608 N N . ALA A 1 198 ? 11.547 -9.561 -30.397 1.00 95.12 198 ALA A N 1
ATOM 1609 C CA . ALA A 1 198 ? 10.136 -9.434 -30.724 1.00 95.12 198 ALA A CA 1
ATOM 1610 C C . ALA A 1 198 ? 9.932 -9.094 -32.210 1.00 95.12 198 ALA A C 1
ATOM 1612 O O . ALA A 1 198 ? 10.821 -8.576 -32.892 1.00 95.12 198 ALA A O 1
ATOM 1613 N N . ARG A 1 199 ? 8.721 -9.345 -32.716 1.00 96.25 199 ARG A N 1
ATOM 1614 C CA . ARG A 1 199 ? 8.310 -8.939 -34.063 1.00 96.25 199 ARG A CA 1
ATOM 1615 C C . ARG A 1 199 ? 6.998 -8.171 -34.001 1.00 96.25 199 ARG A C 1
ATOM 1617 O O . ARG A 1 199 ? 6.034 -8.653 -33.416 1.00 96.25 199 ARG A O 1
ATOM 1624 N N . PHE A 1 200 ? 6.954 -7.002 -34.630 1.00 97.19 200 PHE A N 1
ATOM 1625 C CA . PHE A 1 200 ? 5.757 -6.168 -34.710 1.00 97.19 200 PHE A CA 1
ATOM 1626 C C . PHE A 1 200 ? 5.575 -5.674 -36.143 1.00 97.19 200 PHE A C 1
ATOM 1628 O O . PHE A 1 200 ? 6.496 -5.109 -36.728 1.00 97.19 200 PHE A O 1
ATOM 1635 N N . GLU A 1 201 ? 4.408 -5.948 -36.733 1.00 96.62 201 GLU A N 1
ATOM 1636 C CA . GLU A 1 201 ? 4.078 -5.574 -38.120 1.00 96.62 201 GLU A CA 1
ATOM 1637 C C . GLU A 1 201 ? 5.189 -5.924 -39.124 1.00 96.62 201 GLU A C 1
ATOM 1639 O O . GLU A 1 201 ? 5.625 -5.113 -39.941 1.00 96.62 201 GLU A O 1
ATOM 1644 N N . GLY A 1 202 ? 5.704 -7.147 -39.011 1.00 95.88 202 GLY A N 1
ATOM 1645 C CA . GLY A 1 202 ? 6.744 -7.663 -39.892 1.00 95.88 202 GLY A CA 1
ATOM 1646 C C . GLY A 1 202 ? 8.177 -7.265 -39.523 1.00 95.88 202 GLY A C 1
ATOM 1647 O O . GLY A 1 202 ? 9.086 -7.961 -39.973 1.00 95.88 202 GLY A O 1
ATOM 1648 N N . ARG A 1 203 ? 8.392 -6.249 -38.675 1.00 95.69 203 ARG A N 1
ATOM 1649 C CA . ARG A 1 203 ? 9.717 -5.734 -38.281 1.00 95.69 203 ARG A CA 1
ATOM 1650 C C . ARG A 1 203 ? 10.263 -6.443 -37.045 1.00 95.69 203 ARG A C 1
ATOM 1652 O O . ARG A 1 203 ? 9.528 -6.676 -36.088 1.00 95.69 203 ARG A O 1
ATOM 1659 N N . ASN A 1 204 ? 11.561 -6.742 -37.055 1.00 96.38 204 ASN A N 1
ATOM 1660 C CA . ASN A 1 204 ? 12.269 -7.311 -35.905 1.00 96.38 204 ASN A CA 1
ATOM 1661 C C . ASN A 1 204 ? 12.706 -6.191 -34.956 1.00 96.38 204 ASN A C 1
ATOM 1663 O O . ASN A 1 204 ? 13.541 -5.360 -35.328 1.00 96.38 204 ASN A O 1
ATOM 1667 N N . ILE A 1 205 ? 12.184 -6.208 -33.734 1.00 96.38 205 ILE A N 1
ATOM 1668 C CA . ILE A 1 205 ? 12.412 -5.199 -32.700 1.00 96.38 205 ILE A CA 1
ATOM 1669 C C . ILE A 1 205 ? 12.909 -5.843 -31.402 1.00 96.38 205 ILE A C 1
ATOM 1671 O O . ILE A 1 205 ? 12.749 -7.037 -31.169 1.00 96.38 205 ILE A O 1
ATOM 1675 N N . ASP A 1 206 ? 13.541 -5.044 -30.550 1.00 95.75 206 ASP A N 1
ATOM 1676 C CA . ASP A 1 206 ? 14.085 -5.498 -29.271 1.00 95.75 206 ASP A CA 1
ATOM 1677 C C . ASP A 1 206 ? 13.966 -4.363 -28.252 1.00 95.75 206 ASP A C 1
ATOM 1679 O O . ASP A 1 206 ? 14.546 -3.292 -28.444 1.00 95.75 206 ASP A O 1
ATOM 1683 N N . PHE A 1 207 ? 13.176 -4.584 -27.199 1.00 95.50 207 PHE A N 1
ATOM 1684 C CA . PHE A 1 207 ? 12.909 -3.593 -26.155 1.00 95.50 207 PHE A CA 1
ATOM 1685 C C . PHE A 1 207 ? 13.970 -3.597 -25.046 1.00 95.50 207 PHE A C 1
ATOM 1687 O O . PHE A 1 207 ? 13.984 -2.686 -24.216 1.00 95.50 207 PHE A O 1
ATOM 1694 N N . TRP A 1 208 ? 14.841 -4.610 -25.012 1.00 94.19 208 TRP A N 1
ATOM 1695 C CA . TRP A 1 208 ? 15.922 -4.754 -24.036 1.00 94.19 208 TRP A CA 1
ATOM 1696 C C . TRP A 1 208 ? 17.233 -4.174 -24.577 1.00 94.19 208 TRP A C 1
ATOM 1698 O O . TRP A 1 208 ? 17.931 -3.442 -23.871 1.00 94.19 208 TRP A O 1
ATOM 1708 N N . ASN A 1 209 ? 17.551 -4.426 -25.853 1.00 91.69 209 ASN A N 1
ATOM 1709 C CA . ASN A 1 209 ? 18.763 -3.920 -26.500 1.00 91.69 209 ASN A CA 1
ATOM 1710 C C . ASN A 1 209 ? 18.612 -2.465 -26.976 1.00 91.69 209 ASN A C 1
ATOM 1712 O O . ASN A 1 209 ? 18.557 -2.157 -28.170 1.00 91.69 209 ASN A O 1
ATOM 1716 N N . LEU A 1 210 ? 18.627 -1.538 -26.019 1.00 90.69 210 LEU A N 1
ATOM 1717 C CA . LEU A 1 210 ? 18.478 -0.098 -26.267 1.00 90.69 210 LEU A CA 1
ATOM 1718 C C . LEU A 1 210 ? 19.575 0.484 -27.175 1.00 90.69 210 LEU A C 1
ATOM 1720 O O . LEU A 1 210 ? 19.360 1.485 -27.859 1.00 90.69 210 LEU A O 1
ATOM 1724 N N . LYS A 1 211 ? 20.760 -0.143 -27.214 1.00 89.69 211 LYS A N 1
ATOM 1725 C CA . LYS A 1 211 ? 21.868 0.290 -28.079 1.00 89.69 211 LYS A CA 1
ATOM 1726 C C . LYS A 1 211 ? 21.492 0.199 -29.554 1.00 89.69 211 LYS A C 1
ATOM 1728 O O . LYS A 1 211 ? 21.886 1.067 -30.326 1.00 89.69 211 LYS A O 1
ATOM 1733 N N . ALA A 1 212 ? 20.733 -0.832 -29.927 1.00 91.50 212 ALA A N 1
ATOM 1734 C CA . ALA A 1 212 ? 20.290 -1.039 -31.298 1.00 91.50 212 ALA A CA 1
ATOM 1735 C C . ALA A 1 212 ? 19.294 0.034 -31.768 1.00 91.50 212 ALA A C 1
ATOM 1737 O O . ALA A 1 212 ? 19.069 0.151 -32.968 1.00 91.50 212 ALA A O 1
ATOM 1738 N N . GLY A 1 213 ? 18.692 0.798 -30.844 1.00 92.81 213 GLY A N 1
ATOM 1739 C CA . GLY A 1 213 ? 17.780 1.895 -31.174 1.00 92.81 213 GLY A CA 1
ATOM 1740 C C . GLY A 1 213 ? 16.496 1.448 -31.874 1.00 92.81 213 GLY A C 1
ATOM 1741 O O . GLY A 1 213 ? 15.866 2.257 -32.541 1.00 92.81 213 GLY A O 1
ATOM 1742 N N . LYS A 1 214 ? 16.121 0.167 -31.757 1.00 95.75 214 LYS A N 1
ATOM 1743 C CA . LYS A 1 214 ? 14.959 -0.397 -32.460 1.00 95.75 214 LYS A CA 1
ATOM 1744 C C . LYS A 1 214 ? 13.653 -0.216 -31.701 1.00 95.75 214 LYS A C 1
ATOM 1746 O O . LYS A 1 214 ? 12.609 -0.029 -32.312 1.00 95.75 214 LYS A O 1
ATOM 1751 N N . ALA A 1 215 ? 13.702 -0.299 -30.378 1.00 96.31 215 ALA A N 1
ATOM 1752 C CA . ALA A 1 215 ? 12.531 -0.134 -29.541 1.00 96.31 215 ALA A CA 1
ATOM 1753 C C . ALA A 1 215 ? 12.902 0.370 -28.146 1.00 96.31 215 ALA A C 1
ATOM 1755 O O . ALA A 1 215 ? 14.063 0.343 -27.733 1.00 96.31 215 ALA A O 1
ATOM 1756 N N . THR A 1 216 ? 11.897 0.844 -27.417 1.00 95.62 216 THR A N 1
ATOM 1757 C CA . THR A 1 216 ? 12.025 1.272 -26.024 1.00 95.62 216 THR A CA 1
ATOM 1758 C C . THR A 1 216 ? 10.712 1.060 -25.282 1.00 95.62 216 THR A C 1
ATOM 1760 O O . THR A 1 216 ? 9.646 1.021 -25.883 1.00 95.62 216 THR A O 1
ATOM 1763 N N . VAL A 1 217 ? 10.770 0.936 -23.962 1.00 96.44 217 VAL A N 1
ATOM 1764 C CA . VAL A 1 217 ? 9.588 1.003 -23.085 1.00 96.44 217 VAL A CA 1
ATOM 1765 C C . VAL A 1 217 ? 9.513 2.382 -22.413 1.00 96.44 217 VAL A C 1
ATOM 1767 O O . VAL A 1 217 ? 10.534 2.920 -22.003 1.00 96.44 217 VAL A O 1
ATOM 1770 N N . ARG A 1 218 ? 8.355 2.998 -22.231 1.00 96.69 218 ARG A N 1
ATOM 1771 C CA . ARG A 1 218 ? 8.267 4.245 -21.450 1.00 96.69 218 ARG A CA 1
ATOM 1772 C C . ARG A 1 218 ? 7.057 4.246 -20.548 1.00 96.69 218 ARG A C 1
ATOM 1774 O O . ARG A 1 218 ? 6.010 3.715 -20.901 1.00 96.69 218 ARG A O 1
ATOM 1781 N N . PHE A 1 219 ? 7.197 4.873 -19.389 1.00 98.44 219 PHE A N 1
ATOM 1782 C CA . PHE A 1 219 ? 6.047 5.218 -18.569 1.00 98.44 219 PHE A CA 1
ATOM 1783 C C . PHE A 1 219 ? 5.108 6.143 -19.350 1.00 98.44 219 PHE A C 1
ATOM 1785 O O . PHE A 1 219 ? 5.554 7.139 -19.923 1.00 98.44 219 PHE A O 1
ATOM 1792 N N . LYS A 1 220 ? 3.810 5.826 -19.341 1.00 98.38 220 LYS A N 1
ATOM 1793 C CA . LYS A 1 220 ? 2.765 6.661 -19.933 1.00 98.38 220 LYS A CA 1
ATOM 1794 C C . LYS A 1 220 ? 2.040 7.483 -18.878 1.00 98.38 220 LYS A C 1
ATOM 1796 O O . LYS A 1 220 ? 1.940 8.699 -19.012 1.00 98.38 220 LYS A O 1
ATOM 1801 N N . ARG A 1 221 ? 1.485 6.816 -17.862 1.00 98.44 221 ARG A N 1
ATOM 1802 C CA . ARG A 1 221 ? 0.719 7.445 -16.773 1.00 98.44 221 ARG A CA 1
ATOM 1803 C C . ARG A 1 221 ? 0.474 6.477 -15.621 1.00 98.44 221 ARG A C 1
ATOM 1805 O O . ARG A 1 221 ? 0.514 5.262 -15.798 1.00 98.44 221 ARG A O 1
ATOM 1812 N N . PHE A 1 222 ? 0.142 7.022 -14.455 1.00 98.44 222 PHE A N 1
ATOM 1813 C CA . PHE A 1 222 ? -0.497 6.245 -13.396 1.00 98.44 222 PHE A CA 1
ATOM 1814 C C . PHE A 1 222 ? -1.990 6.122 -13.696 1.00 98.44 222 PHE A C 1
ATOM 1816 O O . PHE A 1 222 ? -2.619 7.104 -14.090 1.00 98.44 222 PHE A O 1
ATOM 1823 N N . LEU A 1 223 ? -2.545 4.932 -13.493 1.00 98.31 223 LEU A N 1
ATOM 1824 C CA . LEU A 1 223 ? -3.990 4.702 -13.512 1.00 98.31 223 LEU A CA 1
ATOM 1825 C C . LEU A 1 223 ? -4.582 4.901 -12.113 1.00 98.31 223 LEU A C 1
ATOM 1827 O O . LEU A 1 223 ? -5.648 5.488 -11.967 1.00 98.31 223 LEU A O 1
ATOM 1831 N N . SER A 1 224 ? -3.865 4.457 -11.080 1.00 97.00 224 SER A N 1
ATOM 1832 C CA . SER A 1 224 ? -4.200 4.705 -9.679 1.00 97.00 224 SER A CA 1
ATOM 1833 C C . SER A 1 224 ? -2.958 4.569 -8.799 1.00 97.00 224 SER A C 1
ATOM 1835 O O . SER A 1 224 ? -1.940 4.007 -9.209 1.00 97.00 224 SER A O 1
ATOM 1837 N N . HIS A 1 225 ? -3.040 5.084 -7.577 1.00 95.06 225 HIS A N 1
ATOM 1838 C CA . HIS A 1 225 ? -2.076 4.808 -6.520 1.00 95.06 225 HIS A CA 1
ATOM 1839 C C . HIS A 1 225 ? -2.735 4.986 -5.151 1.00 95.06 225 HIS A C 1
ATOM 1841 O O . HIS A 1 225 ? -3.545 5.897 -4.970 1.00 95.06 225 HIS A O 1
ATOM 1847 N N . THR A 1 226 ? -2.403 4.125 -4.193 1.00 90.94 226 THR A N 1
ATOM 1848 C CA . THR A 1 226 ? -3.034 4.098 -2.869 1.00 90.94 226 THR A CA 1
ATOM 1849 C C . THR A 1 226 ? -2.009 3.829 -1.775 1.00 90.94 226 THR A C 1
ATOM 1851 O O . THR A 1 226 ? -1.078 3.056 -1.970 1.00 90.94 226 THR A O 1
ATOM 1854 N N . GLY A 1 227 ? -2.176 4.476 -0.627 1.00 89.19 227 GLY A N 1
ATOM 1855 C CA . GLY A 1 227 ? -1.487 4.147 0.618 1.00 89.19 227 GLY A CA 1
ATOM 1856 C C . GLY A 1 227 ? -2.526 3.818 1.683 1.00 89.19 227 GLY A C 1
ATOM 1857 O O . GLY A 1 227 ? -3.672 4.255 1.586 1.00 89.19 227 GLY A O 1
ATOM 1858 N N . GLY A 1 228 ? -2.145 3.054 2.699 1.00 82.12 228 GLY A N 1
ATOM 1859 C CA . GLY A 1 228 ? -3.096 2.571 3.689 1.00 82.12 228 GLY A CA 1
ATOM 1860 C C . GLY A 1 228 ? -2.438 1.892 4.886 1.00 82.12 228 GLY A C 1
ATOM 1861 O O . GLY A 1 228 ? -1.222 1.718 4.935 1.00 82.12 228 GLY A O 1
ATOM 1862 N N . PRO A 1 229 ? -3.223 1.523 5.906 1.00 69.50 229 PRO A N 1
ATOM 1863 C CA . PRO A 1 229 ? -2.706 0.908 7.128 1.00 69.50 229 PRO A CA 1
ATOM 1864 C C . PRO A 1 229 ? -2.270 -0.550 6.957 1.00 69.50 229 PRO A C 1
ATOM 1866 O O . PRO A 1 229 ? -1.514 -1.035 7.796 1.00 69.50 229 PRO A O 1
ATOM 1869 N N . VAL A 1 230 ? -2.734 -1.226 5.901 1.00 68.81 230 VAL A N 1
ATOM 1870 C CA . VAL A 1 230 ? -2.459 -2.649 5.629 1.00 68.81 230 VAL A CA 1
ATOM 1871 C C . VAL A 1 230 ? -1.661 -2.832 4.344 1.00 68.81 230 VAL A C 1
ATOM 1873 O O . VAL A 1 230 ? -0.700 -3.585 4.347 1.00 68.81 230 VAL A O 1
ATOM 1876 N N . TYR A 1 231 ? -2.050 -2.138 3.271 1.00 82.44 231 TYR A N 1
ATOM 1877 C CA . TYR A 1 231 ? -1.383 -2.212 1.975 1.00 82.44 231 TYR A CA 1
ATOM 1878 C C . TYR A 1 231 ? -1.290 -0.827 1.329 1.00 82.44 231 TYR A C 1
ATOM 1880 O O . TYR A 1 231 ? -2.041 0.092 1.677 1.00 82.44 231 TYR A O 1
ATOM 1888 N N . GLY A 1 232 ? -0.401 -0.702 0.355 1.00 90.19 232 GLY A N 1
ATOM 1889 C CA . GLY A 1 232 ? -0.349 0.394 -0.602 1.00 90.19 232 GLY A CA 1
ATOM 1890 C C . GLY A 1 232 ? 0.209 -0.086 -1.938 1.00 90.19 232 GLY A C 1
ATOM 1891 O O . GLY A 1 232 ? 0.612 -1.234 -2.087 1.00 90.19 232 GLY A O 1
ATOM 1892 N N . GLY A 1 233 ? 0.201 0.770 -2.951 1.00 96.00 233 GLY A N 1
ATOM 1893 C CA . GLY A 1 233 ? 0.600 0.355 -4.288 1.00 96.00 233 GLY A CA 1
ATOM 1894 C C . GLY A 1 233 ? 0.221 1.336 -5.381 1.00 96.00 233 GLY A C 1
ATOM 1895 O O . GLY A 1 233 ? -0.280 2.432 -5.115 1.00 96.00 233 GLY A O 1
ATOM 1896 N N . PHE A 1 234 ? 0.453 0.934 -6.626 1.00 97.88 234 PHE A N 1
ATOM 1897 C CA . PHE A 1 234 ? 0.069 1.702 -7.803 1.00 97.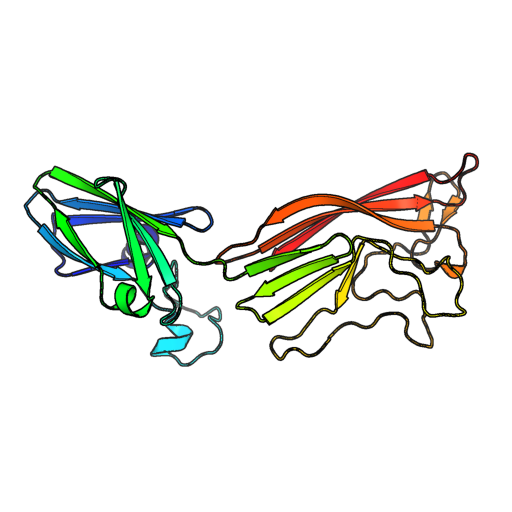88 234 PHE A CA 1
ATOM 1898 C C . PHE A 1 234 ? -0.230 0.812 -9.006 1.00 97.88 234 PHE A C 1
ATOM 1900 O O . PHE A 1 234 ? 0.338 -0.266 -9.162 1.00 97.88 234 PHE A O 1
ATOM 1907 N N . LEU A 1 235 ? -1.080 1.341 -9.885 1.00 98.38 235 LEU A N 1
ATOM 1908 C CA . LEU A 1 235 ? -1.245 0.874 -11.252 1.00 98.38 235 LEU A CA 1
ATOM 1909 C C . LEU A 1 235 ? -0.526 1.847 -12.190 1.00 98.38 235 LEU A C 1
ATOM 1911 O O . LEU A 1 235 ? -0.868 3.034 -12.232 1.00 98.38 235 LEU A O 1
ATOM 1915 N N . ALA A 1 236 ? 0.457 1.366 -12.947 1.00 98.38 236 ALA A N 1
ATOM 1916 C CA . ALA A 1 236 ? 1.177 2.163 -13.941 1.00 98.38 236 ALA A CA 1
ATOM 1917 C C . ALA A 1 236 ? 0.973 1.585 -15.339 1.00 98.38 236 ALA A C 1
ATOM 1919 O O . ALA A 1 236 ? 1.095 0.381 -15.523 1.00 98.38 236 ALA A O 1
ATOM 1920 N N . GLN A 1 237 ? 0.671 2.455 -16.303 1.00 98.56 237 GLN A N 1
ATOM 1921 C CA . GLN A 1 237 ? 0.621 2.106 -17.716 1.00 98.56 237 GLN A CA 1
ATOM 1922 C C . GLN A 1 237 ? 1.956 2.448 -18.380 1.00 98.56 237 GLN A C 1
ATOM 1924 O O . GLN A 1 237 ? 2.475 3.562 -18.216 1.00 98.56 237 GLN A O 1
ATOM 1929 N N . HIS A 1 238 ? 2.454 1.524 -19.192 1.00 98.44 238 HIS A N 1
ATOM 1930 C CA . HIS A 1 238 ? 3.652 1.670 -20.007 1.00 98.44 238 HIS A CA 1
ATOM 1931 C C . HIS A 1 238 ? 3.337 1.474 -21.486 1.00 98.44 238 HIS A C 1
ATOM 1933 O O . HIS A 1 238 ? 2.412 0.752 -21.855 1.00 98.44 238 HIS A O 1
ATOM 1939 N N . GLU A 1 239 ? 4.136 2.111 -22.333 1.00 98.19 239 GLU A N 1
ATOM 1940 C CA . GLU A 1 239 ? 4.130 1.919 -23.780 1.00 98.19 239 GLU A CA 1
ATOM 1941 C C . GLU A 1 239 ? 5.426 1.230 -24.195 1.00 98.19 239 GLU A C 1
ATOM 1943 O O . GLU A 1 239 ? 6.518 1.744 -23.954 1.00 98.19 239 GLU A O 1
ATOM 1948 N N . HIS A 1 240 ? 5.299 0.090 -24.857 1.00 97.81 240 HIS A N 1
ATOM 1949 C CA . HIS A 1 240 ? 6.355 -0.532 -25.640 1.00 97.81 240 HIS A CA 1
ATOM 1950 C C . HIS A 1 240 ? 6.303 0.081 -27.037 1.00 97.81 240 HIS A C 1
ATOM 1952 O O . HIS A 1 240 ? 5.312 -0.075 -27.748 1.00 97.81 240 HIS A O 1
ATOM 1958 N N . VAL A 1 241 ? 7.347 0.806 -27.416 1.00 97.69 241 VAL A N 1
ATOM 1959 C CA . VAL A 1 241 ? 7.401 1.638 -28.618 1.00 97.69 241 VAL A CA 1
ATOM 1960 C C . VAL A 1 241 ? 8.420 1.074 -29.604 1.00 97.69 241 VAL A C 1
ATOM 1962 O O . VAL A 1 241 ? 9.594 0.931 -29.269 1.00 97.69 241 VAL A O 1
ATOM 1965 N N . ASP A 1 242 ? 7.965 0.776 -30.817 1.00 97.62 242 ASP A N 1
ATOM 1966 C CA . ASP A 1 242 ? 8.789 0.529 -31.998 1.00 97.62 242 ASP A CA 1
ATOM 1967 C C . ASP A 1 242 ? 9.298 1.873 -32.540 1.00 97.62 242 ASP A C 1
ATOM 1969 O O . ASP A 1 242 ? 8.510 2.752 -32.895 1.00 97.62 242 ASP A O 1
ATOM 1973 N N . LEU A 1 243 ? 10.618 2.036 -32.587 1.00 96.56 243 LEU A N 1
ATOM 1974 C CA . LEU A 1 243 ? 11.290 3.246 -33.070 1.00 96.56 243 LEU A CA 1
ATOM 1975 C C . LEU A 1 243 ? 11.637 3.164 -34.567 1.00 96.56 243 LEU A C 1
ATOM 1977 O O . LEU A 1 243 ? 12.159 4.120 -35.131 1.00 96.56 243 LEU A O 1
ATOM 1981 N N . THR A 1 244 ? 11.369 2.025 -35.210 1.00 96.00 244 THR A N 1
ATOM 1982 C CA . THR A 1 244 ? 11.721 1.739 -36.612 1.00 96.00 244 THR A CA 1
ATOM 1983 C C . THR A 1 244 ? 10.544 1.857 -37.576 1.00 96.00 244 THR A C 1
ATOM 1985 O O . THR A 1 244 ? 10.692 1.587 -38.770 1.00 96.00 244 THR A O 1
ATOM 1988 N N . ALA A 1 245 ? 9.361 2.222 -37.079 1.00 95.50 245 ALA A N 1
ATOM 1989 C CA . ALA A 1 245 ? 8.181 2.332 -37.919 1.00 95.50 245 ALA A CA 1
ATOM 1990 C C . ALA A 1 245 ? 8.334 3.471 -38.963 1.00 95.50 245 ALA A C 1
ATOM 1992 O O . ALA A 1 245 ? 8.907 4.520 -38.659 1.00 95.50 245 ALA A O 1
ATOM 1993 N N . PRO A 1 246 ? 7.820 3.301 -40.202 1.00 92.62 246 PRO A N 1
ATOM 1994 C CA . PRO A 1 246 ? 8.103 4.224 -41.312 1.00 92.62 246 PRO A CA 1
ATOM 1995 C C . PRO A 1 246 ? 7.640 5.672 -41.104 1.00 92.62 246 PRO A C 1
ATOM 1997 O O . PRO A 1 246 ? 8.167 6.580 -41.736 1.00 92.62 246 PRO A O 1
ATOM 2000 N N . GLN A 1 247 ? 6.642 5.887 -40.244 1.00 92.88 247 GLN A N 1
ATOM 2001 C CA . GLN A 1 247 ? 6.038 7.198 -39.975 1.00 92.88 247 GLN A CA 1
ATOM 2002 C C . GLN A 1 247 ? 6.463 7.766 -38.609 1.00 92.88 247 GLN A C 1
ATOM 2004 O O . GLN A 1 247 ? 5.773 8.610 -38.042 1.00 92.88 247 GLN A O 1
ATOM 2009 N N . GLY A 1 248 ? 7.593 7.297 -38.072 1.00 92.81 248 GLY A N 1
ATOM 2010 C CA . GLY A 1 248 ? 8.063 7.632 -36.730 1.00 92.81 248 GLY A CA 1
ATOM 2011 C C . GLY A 1 248 ? 7.648 6.593 -35.691 1.00 92.81 248 GLY A C 1
ATOM 2012 O O . GLY A 1 248 ? 7.211 5.497 -36.031 1.00 92.81 248 GLY A O 1
ATOM 2013 N N . GLU A 1 249 ? 7.821 6.931 -34.414 1.00 96.50 249 GLU A N 1
ATOM 2014 C CA . GLU A 1 249 ? 7.556 6.021 -33.297 1.00 96.50 249 GLU A CA 1
ATOM 2015 C C . GLU A 1 249 ? 6.130 5.447 -33.326 1.00 96.50 249 GLU A C 1
ATOM 2017 O O . GLU A 1 249 ? 5.154 6.184 -33.486 1.00 96.50 249 GLU A O 1
ATOM 2022 N N . LYS A 1 250 ? 5.991 4.139 -33.084 1.00 98.06 250 LYS A N 1
ATOM 2023 C CA . LYS A 1 250 ? 4.689 3.467 -32.999 1.00 98.06 250 LYS A CA 1
ATOM 2024 C C . LYS A 1 250 ? 4.583 2.606 -31.748 1.00 98.06 250 LYS A C 1
ATOM 2026 O O . LYS A 1 250 ? 5.456 1.794 -31.463 1.00 98.06 250 LYS A O 1
ATOM 2031 N N . VAL A 1 251 ? 3.492 2.754 -30.998 1.00 98.19 251 VAL A N 1
ATOM 2032 C CA . VAL A 1 251 ? 3.222 1.905 -29.827 1.00 98.19 251 VAL A CA 1
ATOM 2033 C C . VAL A 1 251 ? 2.851 0.501 -30.304 1.00 98.19 251 VAL A C 1
ATOM 2035 O O . VAL A 1 251 ? 1.857 0.322 -31.003 1.00 98.19 251 VAL A O 1
ATOM 2038 N N . ALA A 1 252 ? 3.657 -0.482 -29.916 1.00 97.56 252 ALA A N 1
ATOM 2039 C CA . ALA A 1 252 ? 3.466 -1.894 -30.221 1.00 97.56 252 ALA A CA 1
ATOM 2040 C C . ALA A 1 252 ? 2.634 -2.621 -29.151 1.00 97.56 252 ALA A C 1
ATOM 2042 O O . ALA A 1 252 ? 1.847 -3.504 -29.479 1.00 97.56 252 ALA A O 1
ATOM 2043 N N . LEU A 1 253 ? 2.796 -2.253 -27.874 1.00 97.12 253 LEU A N 1
ATOM 2044 C CA . LEU A 1 253 ? 2.098 -2.878 -26.746 1.00 97.12 253 LEU A CA 1
ATOM 2045 C C . LEU A 1 253 ? 1.859 -1.856 -25.625 1.00 97.12 253 LEU A C 1
ATOM 2047 O O . LEU A 1 253 ? 2.735 -1.054 -25.301 1.00 97.12 253 LEU A O 1
ATOM 2051 N N . ASN A 1 254 ? 0.672 -1.910 -25.020 1.00 97.94 254 ASN A N 1
ATOM 2052 C CA . ASN A 1 254 ? 0.388 -1.259 -23.743 1.00 97.94 254 ASN A CA 1
ATOM 2053 C C . ASN A 1 254 ? 0.507 -2.297 -22.628 1.00 97.94 254 ASN A C 1
ATOM 2055 O O . ASN A 1 254 ? -0.132 -3.344 -22.696 1.00 97.94 254 ASN A O 1
ATOM 2059 N N . GLU A 1 255 ? 1.284 -1.984 -21.600 1.00 97.44 255 GLU A N 1
ATOM 2060 C CA . GLU A 1 255 ? 1.452 -2.824 -20.415 1.00 97.44 255 GLU A CA 1
ATOM 2061 C C . GLU A 1 255 ? 0.877 -2.100 -19.193 1.00 97.44 255 GLU A C 1
ATOM 2063 O O . GLU A 1 255 ? 0.940 -0.872 -19.104 1.00 97.44 255 GLU A O 1
ATOM 2068 N N . ILE A 1 256 ? 0.284 -2.853 -18.262 1.00 98.25 256 ILE A N 1
ATOM 2069 C CA . ILE A 1 256 ? -0.142 -2.337 -16.961 1.00 98.25 256 ILE A CA 1
ATOM 2070 C C . ILE A 1 256 ? 0.543 -3.152 -15.874 1.00 98.25 256 ILE A C 1
ATOM 2072 O O . ILE A 1 256 ? 0.369 -4.366 -15.802 1.00 98.25 256 ILE A O 1
ATOM 2076 N N . TRP A 1 257 ? 1.272 -2.472 -14.997 1.00 97.62 257 TRP A N 1
ATOM 2077 C CA . TRP A 1 257 ? 1.782 -3.064 -13.765 1.00 97.62 257 TRP A CA 1
ATOM 2078 C C . TRP A 1 257 ? 0.848 -2.764 -12.602 1.00 97.62 257 TRP A C 1
ATOM 2080 O O . TRP A 1 257 ? 0.546 -1.596 -12.361 1.00 97.62 257 TRP A O 1
ATOM 2090 N N . ASP A 1 258 ? 0.463 -3.802 -11.857 1.00 97.38 258 ASP A N 1
ATOM 2091 C CA . ASP A 1 258 ? -0.157 -3.714 -10.528 1.00 97.38 258 ASP A CA 1
ATOM 2092 C C . ASP A 1 258 ? 0.901 -4.052 -9.473 1.00 97.38 258 ASP A C 1
ATOM 2094 O O . ASP A 1 258 ? 1.273 -5.213 -9.291 1.00 97.38 258 ASP A O 1
ATOM 2098 N N . VAL A 1 259 ? 1.437 -3.020 -8.821 1.00 96.62 259 VAL A N 1
ATOM 2099 C CA . VAL A 1 259 ? 2.467 -3.160 -7.785 1.00 96.62 259 VAL A CA 1
ATOM 2100 C C . VAL A 1 259 ? 1.826 -2.940 -6.424 1.00 96.62 259 VAL A C 1
ATOM 2102 O O . VAL A 1 259 ? 1.254 -1.876 -6.181 1.00 96.62 259 VAL A O 1
ATOM 2105 N N . ARG A 1 260 ? 1.969 -3.915 -5.519 1.00 92.94 260 ARG A N 1
ATOM 2106 C CA . ARG A 1 260 ? 1.407 -3.884 -4.161 1.00 92.94 260 ARG A CA 1
ATOM 2107 C C . ARG A 1 260 ? 2.479 -4.171 -3.113 1.00 92.94 260 ARG A C 1
ATOM 2109 O O . ARG A 1 260 ? 3.343 -5.018 -3.333 1.00 92.94 260 ARG A O 1
ATOM 2116 N N . VAL A 1 261 ? 2.395 -3.451 -1.999 1.00 86.50 261 VAL A N 1
ATOM 2117 C CA . VAL A 1 261 ? 3.232 -3.560 -0.795 1.00 86.50 261 VAL A CA 1
ATOM 2118 C C . VAL A 1 261 ? 2.323 -3.682 0.413 1.00 86.50 261 VAL A C 1
ATOM 2120 O O . VAL A 1 261 ? 1.346 -2.899 0.478 1.00 86.50 261 VAL A O 1
#

pLDDT: mean 93.21, std 6.01, range [68.81, 98.62]

Foldseek 3Di:
DVVLVQCVFAQFKDKPPDDPQKDKGWDDDFQKIKIKIAGQAKDKIFIAGAAPCCCVVVVHPDDDDDDPDRDNRDHFDQAFKKWKQWPVVRDIDIDGSVVNNVTDIDIYHRPDMIIMMIGGDFQWDWDDDPFWIWTHGNNHTAKIAGQDWDAFPPPDDRLLTAHGAIPQGADPVGDGPFDACDVVQNSDGGGDDWDAQDDAPRDTATQSPSVVVQKHKHWDDWPDWDTHNPKTWTKTKMFTWGQPDPVGIDGRDIDIDTDMD

Mean predicted aligned error: 8.02 Å

Sequence (261 aa):
TTIMYCLWKTKGISIRPWREDVIFGAVQQGDTLKIAIAADRKWKGKIIFDTPRHKTNMNMPLDWPRINQFPEWFTVQSEKLYTLRDLTLNANKIYTGRQLRQGITIELCPGSERRLLILAPPTVKLVKNPSVLQIHVDGNKVLQYNHAPVPPPKGKSKNYTRSGFIHPLWSPAGQVLTQIHPKDHIHHMGIWMPWTNARFEGRNIDFWNLKAGKATVRFKRFLSHTGGPVYGGFLAQHEHVDLTAPQGEKVALNEIWDVRV

InterPro domains:
  IPR029475 Protein of unknown function DUF6807 [PF14100] (134-261)

Organism: NCBI:txid412755

Solvent-accessible surface area (backbone atoms only — not comparable to full-atom values): 14250 Å² total; per-residue (Å²): 112,67,70,59,51,52,46,58,42,24,33,34,51,48,62,42,75,77,54,94,59,54,52,69,34,31,49,80,55,91,49,31,40,38,35,44,38,34,21,62,51,73,42,73,33,26,47,27,40,34,51,55,47,40,48,77,76,66,70,34,97,62,84,73,95,54,96,89,63,78,83,81,67,43,55,42,50,56,89,44,63,30,41,39,37,33,68,68,75,74,42,76,48,78,39,40,18,50,50,38,50,74,29,45,81,48,78,36,50,55,74,35,69,46,40,37,36,40,38,53,57,59,32,21,40,71,54,73,59,93,47,37,42,32,40,22,50,79,84,40,64,41,39,24,38,30,53,34,80,41,73,48,66,92,94,53,65,72,63,52,44,39,28,52,29,36,51,50,34,36,39,101,88,63,47,73,78,45,63,61,51,48,95,92,46,59,67,44,52,42,50,62,91,57,54,65,84,37,74,58,96,90,42,83,32,23,36,48,52,26,89,75,58,30,19,40,54,35,43,71,49,73,79,47,72,49,54,17,51,84,43,24,38,36,31,39,34,31,36,34,30,34,52,71,42,96,90,44,74,38,79,75,44,81,47,74,48,82,48,78,84

Radius of gyration: 25.65 Å; Cα contacts (8 Å, |Δi|>4): 604; chains: 1; bounding box: 62×40×72 Å